Protein AF-0000000066306192 (afdb_homodimer)

Secondary structure (DSSP, 8-state):
----BGGGT-B-----B-TTSBHHHHHHHHHHHT--EEEEEETTEEEEEEEHHHHHSS-TTSBGGGTSBPGGGS--EETT-B--HHHHHHHHHHT--EEEEE-TTSBEEEEEEHHHHHHHHHT-/----BGGGT-B-----B-TTSBHHHHHHHHHHHT-SEEEEEETTEEEEEEEHHHHHSS-TTSBGGGTSBPGGGS--EETT-B--HHHHHHHHHHT--EEEEE-TTSBEEEEEEHHHHHHHHHT-

Sequence (248 aa):
MMIMKVKEVMNKDFIKISPNDIGGEVVQTLYKEKKNYAPVIEDGKLVGWITALDLLIGCKHSKIEDLMLLIDEIKILKENDEVTDELIDEIIKNEDIAYPVINDRDEVVGTLSVFDLLKYYKNRMMIMKVKEVMNKDFIKISPNDIGGEVVQTLYKEKKNYAPVIEDGKLVGWITALDLLIGCKHSKIEDLMLLIDEIKILKENDEVTDELIDEIIKNEDIAYPVINDRDEVVGTLSVFDLLKYYKNR

Solvent-accessible surface area (backbone atoms only — not comparable to full-atom values): 13414 Å² total; per-residue (Å²): 130,88,81,46,40,36,63,80,49,42,40,68,85,68,63,81,35,44,46,76,38,41,31,46,58,50,50,50,50,31,52,74,68,62,45,58,59,36,47,20,37,54,96,59,23,67,63,26,36,40,38,37,58,46,55,58,79,40,61,49,83,35,39,28,63,80,48,40,41,47,62,92,74,48,73,74,42,44,40,80,36,69,66,43,72,66,58,50,50,48,33,50,74,63,60,48,60,60,34,48,21,22,46,97,82,45,29,61,65,31,32,43,34,54,50,40,51,40,58,54,48,68,75,99,129,88,82,46,40,35,63,80,49,41,40,68,85,67,63,80,34,43,46,75,40,39,31,46,59,49,49,51,50,30,50,74,67,63,45,59,59,36,46,20,36,56,96,59,23,67,63,25,36,40,38,36,60,47,55,58,79,40,61,47,84,34,41,29,66,81,49,39,40,47,61,92,75,50,73,74,41,44,39,80,36,68,67,43,71,66,57,52,50,49,32,49,75,64,60,49,60,62,33,48,21,23,46,96,83,44,28,61,63,32,31,43,34,53,51,39,51,40,57,54,49,66,75,96

Radius of gyration: 18.21 Å; Cα contacts (8 Å, |Δi|>4): 497; chains: 2; bounding box: 49×50×32 Å

Structure (mmCIF, N/CA/C/O backbone):
data_AF-0000000066306192-model_v1
#
loop_
_entity.id
_entity.type
_entity.pdbx_description
1 polymer 'CBS domain-containing protein MJ0729'
#
loop_
_atom_site.group_PDB
_atom_site.id
_atom_site.type_symbol
_atom_site.label_atom_id
_atom_site.label_alt_id
_atom_site.label_comp_id
_atom_site.label_asym_id
_atom_site.label_entity_id
_atom_site.label_seq_id
_atom_site.pdbx_PDB_ins_code
_atom_site.Cartn_x
_atom_site.Cartn_y
_atom_site.Cartn_z
_atom_site.occupancy
_atom_site.B_iso_or_equiv
_atom_site.auth_seq_id
_atom_site.auth_comp_id
_atom_site.auth_asym_id
_atom_site.auth_atom_id
_atom_site.pdbx_PDB_model_num
ATOM 1 N N . MET A 1 1 ? -28.078 9 6.227 1 45.53 1 MET A N 1
ATOM 2 C CA . MET A 1 1 ? -26.875 8.156 6.258 1 45.53 1 MET A CA 1
ATOM 3 C C . MET A 1 1 ? -25.75 8.836 7.023 1 45.53 1 MET A C 1
ATOM 5 O O . MET A 1 1 ? -25.453 10.008 6.781 1 45.53 1 MET A O 1
ATOM 9 N N . MET A 1 2 ? -25.391 8.438 8.188 1 60.84 2 MET A N 1
ATOM 10 C CA . MET A 1 2 ? -24.531 9.156 9.125 1 60.84 2 MET A CA 1
ATOM 11 C C . MET A 1 2 ? -23.188 9.484 8.492 1 60.84 2 MET A C 1
ATOM 13 O O . MET A 1 2 ? -22.562 8.617 7.879 1 60.84 2 MET A O 1
ATOM 17 N N . ILE A 1 3 ? -22.828 10.703 8.281 1 81.38 3 ILE A N 1
ATOM 18 C CA . ILE A 1 3 ? -21.641 11.258 7.668 1 81.38 3 ILE A CA 1
ATOM 19 C C . ILE A 1 3 ? -20.406 10.844 8.469 1 81.38 3 ILE A C 1
ATOM 21 O O . ILE A 1 3 ? -20.328 11.109 9.672 1 81.38 3 ILE A O 1
ATOM 25 N N . MET A 1 4 ? -19.562 10.055 7.996 1 91 4 MET A N 1
ATOM 26 C CA . MET A 1 4 ? -18.328 9.641 8.648 1 91 4 MET A CA 1
ATOM 27 C C . MET A 1 4 ? -17.25 10.695 8.492 1 91 4 MET A C 1
ATOM 29 O O . MET A 1 4 ? -16.922 11.102 7.375 1 91 4 MET A O 1
ATOM 33 N N . LYS A 1 5 ? -16.75 11.211 9.703 1 96.88 5 LYS A N 1
ATOM 34 C CA . LYS A 1 5 ? -15.664 12.18 9.672 1 96.88 5 LYS A CA 1
ATOM 35 C C . LYS A 1 5 ? -14.305 11.484 9.641 1 96.88 5 LYS A C 1
ATOM 37 O O . LYS A 1 5 ? -14.156 10.383 10.18 1 96.88 5 LYS A O 1
ATOM 42 N N . VAL A 1 6 ? -13.312 12.164 9.078 1 98.12 6 VAL A N 1
ATOM 43 C CA . VAL A 1 6 ? -11.961 11.625 8.938 1 98.12 6 VAL A CA 1
ATOM 44 C C . VAL A 1 6 ? -11.398 11.281 10.312 1 98.12 6 VAL A C 1
ATOM 46 O O . VAL A 1 6 ? -10.828 10.203 10.508 1 98.12 6 VAL A O 1
ATOM 49 N N . LYS A 1 7 ? -11.617 12.125 11.297 1 97.62 7 LYS A N 1
ATOM 50 C CA . LYS A 1 7 ? -11.039 11.945 12.625 1 97.62 7 LYS A CA 1
ATOM 51 C C . LYS A 1 7 ? -11.578 10.688 13.297 1 97.62 7 LYS A C 1
ATOM 53 O O . LYS A 1 7 ? -10.984 10.18 14.25 1 97.62 7 LYS A O 1
ATOM 58 N N . GLU A 1 8 ? -12.695 10.117 12.828 1 96.62 8 GLU A N 1
ATOM 59 C CA . GLU A 1 8 ? -13.32 8.938 13.422 1 96.62 8 GLU A CA 1
ATOM 60 C C . GLU A 1 8 ? -12.688 7.656 12.883 1 96.62 8 GLU A C 1
ATOM 62 O O . GLU A 1 8 ? -12.852 6.586 13.477 1 96.62 8 GLU A O 1
ATOM 67 N N . VAL A 1 9 ? -11.961 7.746 11.781 1 96.38 9 VAL A N 1
ATOM 68 C CA . VAL A 1 9 ? -11.492 6.527 11.133 1 96.38 9 VAL A CA 1
ATOM 69 C C . VAL A 1 9 ? -9.977 6.59 10.953 1 96.38 9 VAL A C 1
ATOM 71 O O . VAL A 1 9 ? -9.328 5.57 10.695 1 96.38 9 VAL A O 1
ATOM 74 N N . MET A 1 10 ? -9.391 7.715 11.117 1 97.81 10 MET A N 1
ATOM 75 C CA . MET A 1 10 ? -7.969 7.902 10.844 1 97.81 10 MET A CA 1
ATOM 76 C C . MET A 1 10 ? -7.117 7.133 11.852 1 97.81 10 MET A C 1
ATOM 78 O O . MET A 1 10 ? -7.598 6.762 12.922 1 97.81 10 MET A O 1
ATOM 82 N N . ASN A 1 11 ? -5.93 6.879 11.391 1 97.62 11 ASN A N 1
ATOM 83 C CA . ASN A 1 11 ? -4.914 6.301 12.266 1 97.62 11 ASN A CA 1
ATOM 84 C C . ASN A 1 11 ? -4.098 7.383 12.969 1 97.62 11 ASN A C 1
ATOM 86 O O . ASN A 1 11 ? -3.533 8.266 12.312 1 97.62 11 ASN A O 1
ATOM 90 N N . LYS A 1 12 ? -3.98 7.348 14.25 1 97.44 12 LYS A N 1
ATOM 91 C CA . LYS A 1 12 ? -3.25 8.359 15.008 1 97.44 12 LYS A CA 1
ATOM 92 C C . LYS A 1 12 ? -1.852 7.875 15.367 1 97.44 12 LYS A C 1
ATOM 94 O O . LYS A 1 12 ? -1.046 8.633 15.914 1 97.44 12 LYS A O 1
ATOM 99 N N . ASP A 1 13 ? -1.607 6.582 15.117 1 95.56 13 ASP A N 1
ATOM 100 C CA . ASP A 1 13 ? -0.29 5.984 15.32 1 95.56 13 ASP A CA 1
ATOM 101 C C . ASP A 1 13 ? 0.491 5.918 14.008 1 95.56 13 ASP A C 1
ATOM 103 O O . ASP A 1 13 ? 0.348 4.961 13.25 1 95.56 13 ASP A O 1
ATOM 107 N N . PHE A 1 14 ? 1.213 6.949 13.797 1 95.88 14 PHE A N 1
ATOM 108 C CA . PHE A 1 14 ? 1.936 7.059 12.531 1 95.88 14 PHE A CA 1
ATOM 109 C C . PHE A 1 14 ? 3.393 7.434 12.773 1 95.88 14 PHE A C 1
ATOM 111 O O . PHE A 1 14 ? 3.721 8.047 13.789 1 95.88 14 PHE A O 1
ATOM 118 N N . ILE A 1 15 ? 4.195 7.098 11.844 1 95.44 15 ILE A N 1
ATOM 119 C CA . ILE A 1 15 ? 5.617 7.414 11.898 1 95.44 15 ILE A CA 1
ATOM 120 C C . ILE A 1 15 ? 5.832 8.883 11.547 1 95.44 15 ILE A C 1
ATOM 122 O O . ILE A 1 15 ? 5.207 9.398 10.617 1 95.44 15 ILE A O 1
ATOM 126 N N . LYS A 1 16 ? 6.691 9.562 12.266 1 95.62 16 LYS A N 1
ATOM 127 C CA . LYS A 1 16 ? 7.062 10.953 11.984 1 95.62 16 LYS A CA 1
ATOM 128 C C . LYS A 1 16 ? 8.477 11.039 11.43 1 95.62 16 LYS A C 1
ATOM 130 O O . LYS A 1 16 ? 9.422 10.523 12.039 1 95.62 16 LYS A O 1
ATOM 135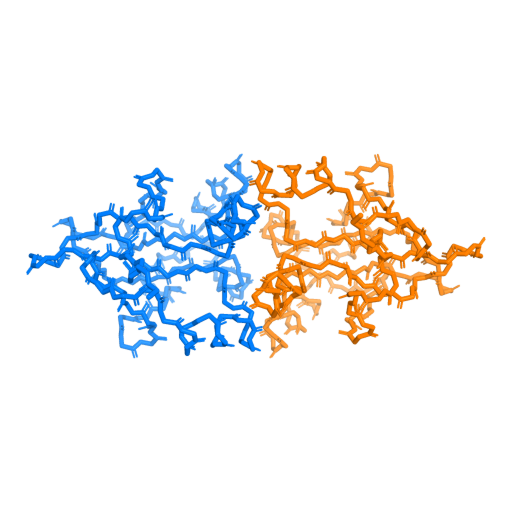 N N . ILE A 1 17 ? 8.578 11.641 10.367 1 97.75 17 ILE A N 1
ATOM 136 C CA . ILE A 1 17 ? 9.867 11.797 9.703 1 97.75 17 ILE A CA 1
ATOM 137 C C . ILE A 1 17 ? 10.211 13.281 9.578 1 97.75 17 ILE A C 1
ATOM 139 O O . ILE A 1 17 ? 9.336 14.102 9.289 1 97.75 17 ILE A O 1
ATOM 143 N N . SER A 1 18 ? 11.469 13.562 9.727 1 98.31 18 SER A N 1
ATOM 144 C CA . SER A 1 18 ? 11.961 14.93 9.555 1 98.31 18 SER A CA 1
ATOM 145 C C . SER A 1 18 ? 12.477 15.148 8.141 1 98.31 18 SER A C 1
ATOM 147 O O . SER A 1 18 ? 13.047 14.242 7.531 1 98.31 18 SER A O 1
ATOM 149 N N . PRO A 1 19 ? 12.305 16.406 7.629 1 98.06 19 PRO A N 1
ATOM 150 C CA . PRO A 1 19 ? 12.891 16.688 6.316 1 98.06 19 PRO A CA 1
ATOM 151 C C . PRO A 1 19 ? 14.414 16.547 6.309 1 98.06 19 PRO A C 1
ATOM 153 O O . PRO A 1 19 ? 15.016 16.391 5.246 1 98.06 19 PRO A O 1
ATOM 156 N N . ASN A 1 20 ? 14.992 16.5 7.5 1 98.19 20 ASN A N 1
ATOM 157 C CA . ASN A 1 20 ? 16.453 16.438 7.602 1 98.19 20 ASN A CA 1
ATOM 158 C C . ASN A 1 20 ? 16.938 15 7.773 1 98.19 20 ASN A C 1
ATOM 160 O O . ASN A 1 20 ? 18.141 14.75 7.777 1 98.19 20 ASN A O 1
ATOM 164 N N . ASP A 1 21 ? 16.016 14.094 8.016 1 97.75 21 ASP A N 1
ATOM 165 C CA . ASP A 1 21 ? 16.422 12.695 8.094 1 97.75 21 ASP A CA 1
ATOM 166 C C . ASP A 1 21 ? 17.109 12.242 6.797 1 97.75 21 ASP A C 1
ATOM 168 O O . ASP A 1 21 ? 16.859 12.812 5.734 1 97.75 21 ASP A O 1
ATOM 172 N N . ILE A 1 22 ? 17.922 11.25 6.934 1 97.31 22 ILE A N 1
ATOM 173 C CA . ILE A 1 22 ? 18.609 10.703 5.773 1 97.31 22 ILE A CA 1
ATOM 174 C C . ILE A 1 22 ? 17.797 9.562 5.172 1 97.31 22 ILE A C 1
ATOM 176 O O . ILE A 1 22 ? 17.266 8.711 5.902 1 97.31 22 ILE A O 1
ATOM 180 N N . GLY A 1 23 ? 17.719 9.555 3.824 1 96.25 23 GLY A N 1
ATOM 181 C CA . GLY A 1 23 ? 16.891 8.594 3.107 1 96.25 23 GLY A CA 1
ATOM 182 C C . GLY A 1 23 ? 17.125 7.164 3.559 1 96.25 23 GLY A C 1
ATOM 183 O O . GLY A 1 23 ? 16.172 6.43 3.826 1 96.25 23 GLY A O 1
ATOM 184 N N . GLY A 1 24 ? 18.422 6.801 3.65 1 95.19 24 GLY A N 1
ATOM 185 C CA . GLY A 1 24 ? 18.75 5.441 4.039 1 95.19 24 GLY A CA 1
ATOM 186 C C . GLY A 1 24 ? 18.203 5.059 5.398 1 95.19 24 GLY A C 1
ATOM 187 O O . GLY A 1 24 ? 17.75 3.93 5.594 1 95.19 24 GLY A O 1
ATOM 188 N N . GLU A 1 25 ? 18.234 6 6.309 1 96 25 GLU A N 1
ATOM 189 C CA . GLU A 1 25 ? 17.688 5.754 7.645 1 96 25 GLU A CA 1
ATOM 190 C C . GLU A 1 25 ? 16.172 5.598 7.613 1 96 25 GLU A C 1
ATOM 192 O O . GLU A 1 25 ? 15.625 4.738 8.297 1 96 25 GLU A O 1
ATOM 197 N N . VAL A 1 26 ? 15.594 6.414 6.879 1 96.75 26 VAL A N 1
ATOM 198 C CA . VAL A 1 26 ? 14.133 6.367 6.758 1 96.75 26 VAL A CA 1
ATOM 199 C C . VAL A 1 26 ? 13.711 5.047 6.117 1 96.75 26 VAL A C 1
ATOM 201 O O . VAL A 1 26 ? 12.742 4.418 6.555 1 96.75 26 VAL A O 1
ATOM 204 N N . VAL A 1 27 ? 14.43 4.625 5.125 1 95.25 27 VAL A N 1
ATOM 205 C CA . VAL A 1 27 ? 14.18 3.342 4.477 1 95.25 27 VAL A CA 1
ATOM 206 C C . VAL A 1 27 ? 14.219 2.223 5.516 1 95.25 27 VAL A C 1
ATOM 208 O O . VAL A 1 27 ? 13.32 1.38 5.559 1 95.25 27 VAL A O 1
ATOM 211 N N . GLN A 1 28 ? 15.211 2.25 6.332 1 94.88 28 GLN A N 1
ATOM 212 C CA . GLN A 1 28 ? 15.336 1.22 7.355 1 94.88 28 GLN A CA 1
ATOM 213 C C . GLN A 1 28 ? 14.164 1.264 8.336 1 94.88 28 GLN A C 1
ATOM 215 O O . GLN A 1 28 ? 13.648 0.221 8.734 1 94.88 28 GLN A O 1
ATOM 220 N N . THR A 1 29 ? 13.781 2.426 8.688 1 95.44 29 THR A N 1
ATOM 221 C CA . THR A 1 29 ? 12.664 2.6 9.617 1 95.44 29 THR A CA 1
ATOM 222 C C . THR A 1 29 ? 11.375 2.059 9.016 1 95.44 29 THR A C 1
ATOM 224 O O . THR A 1 29 ? 10.664 1.274 9.656 1 95.44 29 THR A O 1
ATOM 227 N N . LEU A 1 30 ? 11.078 2.477 7.777 1 95.06 30 LEU A N 1
ATOM 228 C CA . LEU A 1 30 ? 9.859 2.029 7.121 1 95.06 30 LEU A CA 1
ATOM 229 C C . LEU A 1 30 ? 9.852 0.514 6.949 1 95.06 30 LEU A C 1
ATOM 231 O O . LEU A 1 30 ? 8.836 -0.141 7.195 1 95.06 30 LEU A O 1
ATOM 235 N N . TYR A 1 31 ? 10.984 -0.018 6.586 1 93.25 31 TYR A N 1
ATOM 236 C CA . TYR A 1 31 ? 11.094 -1.459 6.391 1 93.25 31 TYR A CA 1
ATOM 237 C C . TYR A 1 31 ? 10.867 -2.207 7.699 1 93.25 31 TYR A C 1
ATOM 239 O O . TYR A 1 31 ? 10.086 -3.164 7.746 1 93.25 31 TYR A O 1
ATOM 247 N N . LYS A 1 32 ? 11.523 -1.744 8.758 1 93.44 32 LYS A N 1
ATOM 248 C CA . LYS A 1 32 ? 11.422 -2.395 10.055 1 93.44 32 LYS A CA 1
ATOM 249 C C . LYS A 1 32 ? 9.992 -2.352 10.586 1 93.44 32 LYS A C 1
ATOM 251 O O . LYS A 1 32 ? 9.5 -3.334 11.148 1 93.44 32 LYS A O 1
ATOM 256 N N . GLU A 1 33 ? 9.344 -1.287 10.383 1 93.69 33 GLU A N 1
ATOM 257 C CA . GLU A 1 33 ? 7.992 -1.104 10.906 1 93.69 33 GLU A CA 1
ATOM 258 C C . GLU A 1 33 ? 6.945 -1.627 9.922 1 93.69 33 GLU A C 1
ATOM 260 O O . GLU A 1 33 ? 5.75 -1.633 10.227 1 93.69 33 GLU A O 1
ATOM 265 N N . LYS A 1 34 ? 7.363 -2.059 8.766 1 92.44 34 LYS A N 1
ATOM 266 C CA . LYS A 1 34 ? 6.496 -2.545 7.695 1 92.44 34 LYS A CA 1
ATOM 267 C C . LYS A 1 34 ? 5.445 -1.502 7.32 1 92.44 34 LYS A C 1
ATOM 269 O O . LYS A 1 34 ? 4.258 -1.818 7.207 1 92.44 34 LYS A O 1
ATOM 274 N N . LYS A 1 35 ? 5.906 -0.261 7.23 1 94.31 35 LYS A N 1
ATOM 275 C CA . LYS A 1 35 ? 5.062 0.854 6.809 1 94.31 35 LYS A CA 1
ATOM 276 C C . LYS A 1 35 ? 5.469 1.363 5.43 1 94.31 35 LYS A C 1
ATOM 278 O O . LYS A 1 35 ? 6.66 1.441 5.117 1 94.31 35 LYS 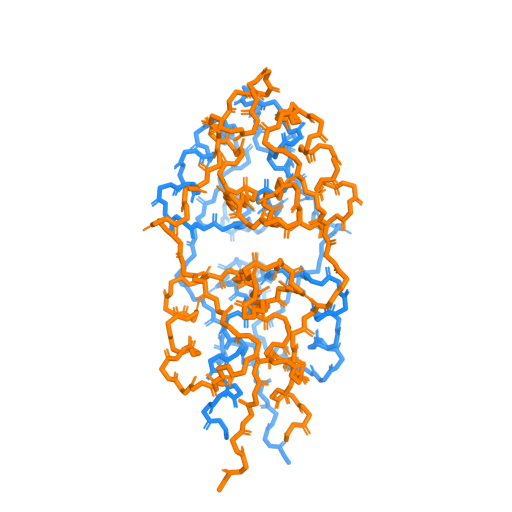A O 1
ATOM 283 N N . ASN A 1 36 ? 4.461 1.828 4.676 1 95 36 ASN A N 1
ATOM 284 C CA . ASN A 1 36 ? 4.723 2.182 3.285 1 95 36 ASN A CA 1
ATOM 285 C C . ASN A 1 36 ? 4.715 3.693 3.08 1 95 36 ASN A C 1
ATOM 287 O O . ASN A 1 36 ? 4.973 4.176 1.976 1 95 36 ASN A O 1
ATOM 291 N N . TYR A 1 37 ? 4.434 4.391 4.07 1 96.31 37 TYR A N 1
ATOM 292 C CA . TYR A 1 37 ? 4.32 5.84 3.936 1 96.31 37 TYR A CA 1
ATOM 293 C C . TYR A 1 37 ? 4.57 6.531 5.273 1 96.31 37 TYR A C 1
ATOM 295 O O . TYR A 1 37 ? 4.531 5.891 6.324 1 96.31 37 TYR A O 1
ATOM 303 N N . ALA A 1 38 ? 4.84 7.824 5.168 1 97.94 38 ALA A N 1
ATOM 304 C CA . ALA A 1 38 ? 4.934 8.641 6.375 1 97.94 38 ALA A CA 1
ATOM 305 C C . ALA A 1 38 ? 4.848 10.125 6.043 1 97.94 38 ALA A C 1
ATOM 307 O O . ALA A 1 38 ? 5.305 10.562 4.98 1 97.94 38 ALA A O 1
ATOM 308 N N . PRO A 1 39 ? 4.227 10.867 6.934 1 98.5 39 PRO A N 1
ATOM 309 C CA . PRO A 1 39 ? 4.332 12.32 6.801 1 98.5 39 PRO A CA 1
ATOM 310 C C . PRO A 1 39 ? 5.715 12.852 7.164 1 98.5 39 PRO A C 1
ATOM 312 O O . PRO A 1 39 ? 6.395 12.281 8.023 1 98.5 39 PRO A O 1
ATOM 315 N N . VAL A 1 40 ? 6.098 13.883 6.484 1 98.5 40 VAL A N 1
ATOM 316 C CA . VAL A 1 40 ? 7.285 14.641 6.863 1 98.5 40 VAL A CA 1
ATOM 317 C C . VAL A 1 40 ? 6.883 15.875 7.664 1 98.5 40 VAL A C 1
ATOM 319 O O . VAL A 1 40 ? 6.09 16.703 7.195 1 98.5 40 VAL A O 1
ATOM 322 N N . ILE A 1 41 ? 7.461 15.961 8.844 1 98.44 41 ILE A N 1
ATOM 323 C CA . ILE A 1 41 ? 6.953 16.922 9.812 1 98.44 41 ILE A CA 1
ATOM 324 C C . ILE A 1 41 ? 8.102 17.797 10.32 1 98.44 41 ILE A C 1
ATOM 326 O O . ILE A 1 41 ? 9.195 17.297 10.602 1 98.44 41 ILE A O 1
ATOM 330 N N . GLU A 1 42 ? 7.895 19.016 10.297 1 97.56 42 GLU A N 1
ATOM 331 C CA . GLU A 1 42 ? 8.797 19.984 10.906 1 97.56 42 GLU A CA 1
ATOM 332 C C . GLU A 1 42 ? 8.047 20.891 11.883 1 97.56 42 GLU A C 1
ATOM 334 O O . GLU A 1 42 ? 7.098 21.578 11.5 1 97.56 42 GLU A O 1
ATOM 339 N N . ASP A 1 43 ? 8.461 20.875 13.148 1 95.75 43 ASP A N 1
ATOM 340 C CA . ASP A 1 43 ? 7.828 21.672 14.195 1 95.75 43 ASP A CA 1
ATOM 341 C C . ASP A 1 43 ? 6.328 21.406 14.266 1 95.75 43 ASP A C 1
ATOM 343 O O . ASP A 1 43 ? 5.523 22.344 14.305 1 95.75 43 ASP A O 1
ATOM 347 N N . GLY A 1 44 ? 5.957 20.141 14.125 1 95.88 44 GLY A N 1
ATOM 348 C CA . GLY A 1 44 ? 4.578 19.688 14.266 1 95.88 44 GLY A CA 1
ATOM 349 C C . GLY A 1 44 ? 3.756 19.891 13.008 1 95.88 44 GLY A C 1
ATOM 350 O O . GLY A 1 44 ? 2.635 19.391 12.906 1 95.88 44 GLY A O 1
ATOM 351 N N . LYS A 1 45 ? 4.344 20.547 12.07 1 97.44 45 LYS A N 1
ATOM 352 C CA . LYS A 1 45 ? 3.604 20.875 10.852 1 97.44 45 LYS A CA 1
ATOM 353 C C . LYS A 1 45 ? 3.996 19.969 9.703 1 97.44 45 LYS A C 1
ATOM 355 O O . LYS A 1 45 ? 5.148 19.547 9.602 1 97.44 45 LYS A O 1
ATOM 360 N N . LEU A 1 46 ? 3.004 19.703 8.828 1 98.06 46 LEU A N 1
ATOM 361 C CA . LEU A 1 46 ? 3.256 18.906 7.637 1 98.06 46 LEU A CA 1
ATOM 362 C C . LEU A 1 46 ? 4.086 19.688 6.621 1 98.06 46 LEU A C 1
ATOM 364 O O . LEU A 1 46 ? 3.689 20.766 6.191 1 98.06 46 LEU A O 1
ATOM 368 N N . VAL A 1 47 ? 5.219 19.125 6.223 1 97.62 47 VAL A N 1
ATOM 369 C CA . VAL A 1 47 ? 6.035 19.828 5.234 1 97.62 47 VAL A CA 1
ATOM 370 C C . VAL A 1 47 ? 6.223 18.953 4 1 97.62 47 VAL A C 1
ATOM 372 O O . VAL A 1 47 ? 6.793 19.406 2.998 1 97.62 47 VAL A O 1
ATOM 375 N N . GLY A 1 48 ? 5.816 17.719 4.047 1 97.69 48 GLY A N 1
ATOM 376 C CA . GLY A 1 48 ? 5.922 16.812 2.916 1 97.69 48 GLY A CA 1
ATOM 377 C C . GLY A 1 48 ? 5.355 15.43 3.201 1 97.69 48 GLY A C 1
ATOM 378 O O . GLY A 1 48 ? 4.762 15.203 4.258 1 97.69 48 GLY A O 1
ATOM 379 N N . TRP A 1 49 ? 5.473 14.586 2.236 1 97.94 49 TRP A N 1
ATOM 380 C CA . TRP A 1 49 ? 4.957 13.219 2.25 1 97.94 49 TRP A CA 1
ATOM 381 C C . TRP A 1 49 ? 5.91 12.273 1.534 1 97.94 49 TRP A C 1
ATOM 383 O O . TRP A 1 49 ? 6.527 12.641 0.531 1 97.94 49 TRP A O 1
ATOM 393 N N . ILE A 1 50 ? 6.047 11.133 2.129 1 96.44 50 ILE A N 1
ATOM 394 C CA . ILE A 1 50 ? 6.922 10.164 1.477 1 96.44 50 ILE A CA 1
ATOM 395 C C . ILE A 1 50 ? 6.258 8.789 1.466 1 96.44 50 ILE A C 1
ATOM 397 O O . ILE A 1 50 ? 5.602 8.406 2.436 1 96.44 50 ILE A O 1
ATOM 401 N N . THR A 1 51 ? 6.371 8.062 0.372 1 94.94 51 THR A N 1
ATOM 402 C CA . THR A 1 51 ? 5.953 6.668 0.277 1 94.94 51 THR A CA 1
ATOM 403 C C . THR A 1 51 ? 7.137 5.77 -0.063 1 94.94 51 THR A C 1
ATOM 405 O O . THR A 1 51 ? 8.203 6.258 -0.441 1 94.94 51 THR A O 1
ATOM 408 N N . ALA A 1 52 ? 6.945 4.484 0.118 1 93.75 52 ALA A N 1
ATOM 409 C CA . ALA A 1 52 ? 7.98 3.533 -0.279 1 93.75 52 ALA A CA 1
ATOM 410 C C . ALA A 1 52 ? 8.352 3.711 -1.747 1 93.75 52 ALA A C 1
ATOM 412 O O . ALA A 1 52 ? 9.531 3.639 -2.105 1 93.75 52 ALA A O 1
ATOM 413 N N . LEU A 1 53 ? 7.441 3.982 -2.59 1 92.31 53 LEU A N 1
ATOM 414 C CA . LEU A 1 53 ? 7.695 4.188 -4.012 1 92.31 53 LEU A CA 1
ATOM 415 C C . LEU A 1 53 ? 8.594 5.402 -4.234 1 92.31 53 LEU A C 1
ATOM 417 O O . LEU A 1 53 ? 9.508 5.359 -5.059 1 92.31 53 LEU A O 1
ATOM 421 N N . ASP A 1 54 ? 8.281 6.426 -3.521 1 92.5 54 ASP A N 1
ATOM 422 C CA . ASP A 1 54 ? 9.102 7.629 -3.639 1 92.5 54 ASP A CA 1
ATOM 423 C C . ASP A 1 54 ? 10.555 7.34 -3.287 1 92.5 54 ASP A C 1
ATOM 425 O O . ASP A 1 54 ? 11.469 7.887 -3.906 1 92.5 54 ASP A O 1
ATOM 429 N N . LEU A 1 55 ? 10.789 6.516 -2.32 1 94.25 55 LEU A N 1
ATOM 430 C CA . LEU A 1 55 ? 12.133 6.238 -1.814 1 94.25 55 LEU A CA 1
ATOM 431 C C . LEU A 1 55 ? 12.875 5.293 -2.75 1 94.25 55 LEU A C 1
ATOM 433 O O . LEU A 1 55 ? 14.109 5.211 -2.703 1 94.25 55 LEU A O 1
ATOM 437 N N . LEU A 1 56 ? 12.133 4.574 -3.551 1 91.44 56 LEU A N 1
ATOM 438 C CA . LEU A 1 56 ? 12.75 3.607 -4.449 1 91.44 56 LEU A CA 1
ATOM 439 C C . LEU A 1 56 ? 13.68 4.309 -5.438 1 91.44 56 LEU A C 1
ATOM 441 O O . LEU A 1 56 ? 14.766 3.803 -5.742 1 91.44 56 LEU A O 1
ATOM 445 N N . ILE A 1 57 ? 13.25 5.426 -5.898 1 86.44 57 ILE A N 1
ATOM 446 C CA . ILE A 1 57 ? 14 6.086 -6.957 1 86.44 57 ILE A CA 1
ATOM 447 C C . ILE A 1 57 ? 14.969 7.102 -6.352 1 86.44 57 ILE A C 1
ATOM 449 O O . ILE A 1 57 ? 15.711 7.766 -7.074 1 86.44 57 ILE A O 1
ATOM 453 N N . GLY A 1 58 ? 14.93 7.199 -5.094 1 81.88 58 GLY A N 1
ATOM 454 C CA . GLY A 1 58 ? 15.75 8.211 -4.449 1 81.88 58 GLY A CA 1
ATOM 455 C C . GLY A 1 58 ? 17.125 7.707 -4.059 1 81.88 58 GLY A C 1
ATOM 456 O O . GLY A 1 58 ? 17.359 6.496 -4.004 1 81.88 58 GLY A O 1
ATOM 457 N N . CYS A 1 59 ? 18.062 8.727 -3.838 1 83.88 59 CYS A N 1
ATOM 458 C CA . CYS A 1 59 ? 19.375 8.438 -3.293 1 83.88 59 C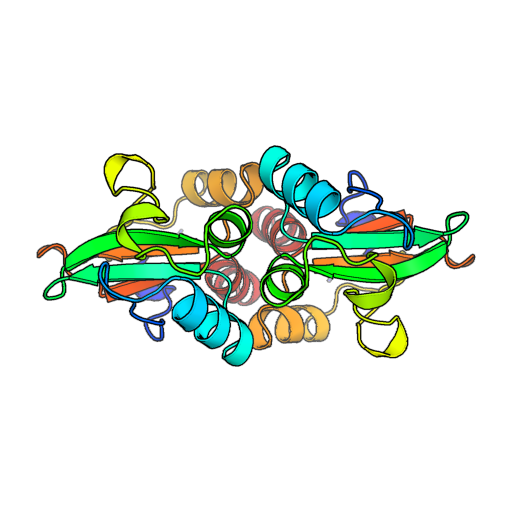YS A CA 1
ATOM 459 C C . CYS A 1 59 ? 19.312 8.242 -1.782 1 83.88 59 CYS A C 1
ATOM 461 O O . CYS A 1 59 ? 18.812 9.109 -1.062 1 83.88 59 CYS A O 1
ATOM 463 N N . LYS A 1 60 ? 19.828 7.18 -1.31 1 88 60 LYS A N 1
ATOM 464 C CA . LYS A 1 60 ? 19.781 6.828 0.106 1 88 60 LYS A CA 1
ATOM 465 C C . LYS A 1 60 ? 20.578 7.812 0.95 1 88 60 LYS A C 1
ATOM 467 O O . LYS A 1 60 ? 20.391 7.902 2.164 1 88 60 LYS A O 1
ATOM 472 N N . HIS A 1 61 ? 21.422 8.461 0.314 1 92.25 61 HIS A N 1
ATOM 473 C CA . HIS A 1 61 ? 22.281 9.391 1.054 1 92.25 61 HIS A CA 1
ATOM 474 C C . HIS A 1 61 ? 21.672 10.797 1.063 1 92.25 61 HIS A C 1
ATOM 476 O O . HIS A 1 61 ? 22.188 11.688 1.748 1 92.25 61 HIS A O 1
ATOM 482 N N . SER A 1 62 ? 20.562 10.977 0.402 1 95.31 62 SER A N 1
ATOM 483 C CA . SER A 1 62 ? 19.906 12.281 0.345 1 95.31 62 SER A CA 1
ATOM 484 C C . SER A 1 62 ? 19.031 12.516 1.574 1 95.31 62 SER A C 1
ATOM 486 O O . SER A 1 62 ? 18.578 11.562 2.213 1 95.31 62 SER A O 1
ATOM 488 N N . LYS A 1 63 ? 18.922 13.82 1.82 1 97.5 63 LYS A N 1
ATOM 489 C CA . LYS A 1 63 ? 17.938 14.18 2.836 1 97.5 63 LYS A CA 1
ATOM 490 C C . LYS A 1 63 ? 16.516 13.953 2.328 1 97.5 63 LYS A C 1
ATOM 492 O O . LYS A 1 63 ? 16.266 14.016 1.123 1 97.5 63 LYS A O 1
ATOM 497 N N . ILE A 1 64 ? 15.672 13.742 3.268 1 97.62 64 ILE A N 1
ATOM 498 C CA . ILE A 1 64 ? 14.273 13.477 2.93 1 97.62 64 ILE A CA 1
ATOM 499 C C . ILE A 1 64 ? 13.68 14.68 2.205 1 97.62 64 ILE A C 1
ATOM 501 O O . ILE A 1 64 ? 12.859 14.523 1.301 1 97.62 64 ILE A O 1
ATOM 505 N N . GLU A 1 65 ? 14.047 15.859 2.547 1 96.75 65 GLU A N 1
ATOM 506 C CA . GLU A 1 65 ? 13.516 17.047 1.888 1 96.75 65 GLU A CA 1
ATOM 507 C C . GLU A 1 65 ? 13.727 16.984 0.378 1 96.75 65 GLU A C 1
ATOM 509 O O . GLU A 1 65 ? 12.969 17.578 -0.386 1 96.75 65 GLU A O 1
ATOM 514 N N . ASP A 1 66 ? 14.727 16.25 -0.074 1 96 66 ASP A N 1
ATOM 515 C CA . ASP A 1 66 ? 15.039 16.125 -1.496 1 96 66 ASP A CA 1
ATOM 516 C C . ASP A 1 66 ? 14.273 14.961 -2.129 1 96 66 ASP A C 1
ATOM 518 O O . ASP A 1 66 ? 14.289 14.797 -3.35 1 96 66 ASP A O 1
ATOM 522 N N . LEU A 1 67 ? 13.617 14.125 -1.327 1 95.38 67 LEU A N 1
ATOM 523 C CA . LEU A 1 67 ? 13 12.891 -1.807 1 95.38 67 LEU A CA 1
ATOM 524 C C . LEU A 1 67 ? 11.484 12.945 -1.645 1 95.38 67 LEU A C 1
ATOM 526 O O . LEU A 1 67 ? 10.766 12.172 -2.281 1 95.38 67 LEU A O 1
ATOM 530 N N . MET A 1 68 ? 11.047 13.805 -0.778 1 95.88 68 MET A N 1
ATOM 531 C CA . MET A 1 68 ? 9.648 13.82 -0.375 1 95.88 68 MET A CA 1
ATOM 532 C C . MET A 1 68 ? 8.781 14.516 -1.43 1 95.88 68 MET A C 1
ATOM 534 O O . MET A 1 68 ? 9.297 15.266 -2.258 1 95.88 68 MET A O 1
ATOM 538 N N . LEU A 1 69 ? 7.535 14.164 -1.431 1 95.75 69 LEU A N 1
ATOM 539 C CA . LEU A 1 69 ? 6.547 14.969 -2.148 1 95.75 69 LEU A CA 1
ATOM 540 C C . LEU A 1 69 ? 6.242 16.25 -1.396 1 95.75 69 LEU A C 1
ATOM 542 O O . LEU A 1 69 ? 6.09 16.25 -0.173 1 95.75 69 LEU A O 1
ATOM 546 N N . LEU A 1 70 ? 6.074 17.281 -2.131 1 95 70 LEU A N 1
ATOM 547 C CA . LEU A 1 70 ? 5.754 18.562 -1.517 1 95 70 LEU A CA 1
ATOM 548 C C . LEU A 1 70 ? 4.258 18.672 -1.229 1 95 70 LEU A C 1
ATOM 550 O O . LEU A 1 70 ? 3.459 17.906 -1.782 1 95 70 LEU A O 1
ATOM 554 N N . ILE A 1 71 ? 3.928 19.562 -0.348 1 93.88 71 ILE A N 1
ATOM 555 C CA . ILE A 1 71 ? 2.568 19.688 0.16 1 93.88 71 ILE A CA 1
ATOM 556 C C . ILE A 1 71 ? 1.611 19.984 -0.995 1 93.88 71 ILE A C 1
ATOM 558 O O . ILE A 1 71 ? 0.449 19.562 -0.963 1 93.88 71 ILE A O 1
ATOM 562 N N . ASP A 1 72 ? 2.061 20.656 -1.966 1 93.12 72 ASP A N 1
ATOM 563 C CA . ASP A 1 72 ? 1.192 21.016 -3.086 1 93.12 72 ASP A CA 1
ATOM 564 C C . ASP A 1 72 ? 1.055 19.859 -4.062 1 93.12 72 ASP A C 1
ATOM 566 O O . ASP A 1 72 ? 0.27 19.922 -5.012 1 93.12 72 ASP A O 1
ATOM 570 N N . GLU A 1 73 ? 1.686 18.703 -3.816 1 93.19 73 GLU A N 1
ATOM 571 C CA . GLU A 1 73 ? 1.675 17.547 -4.707 1 93.19 73 GLU A CA 1
ATOM 572 C C . GLU A 1 73 ? 0.85 16.406 -4.117 1 93.19 73 GLU A C 1
ATOM 574 O O . GLU A 1 73 ? 0.704 15.352 -4.742 1 93.19 73 GLU A O 1
ATOM 579 N N . ILE A 1 74 ? 0.392 16.719 -2.951 1 93.88 74 ILE A N 1
ATOM 580 C CA . ILE A 1 74 ? -0.319 15.633 -2.303 1 93.88 74 ILE A CA 1
ATOM 581 C C . ILE A 1 74 ? -1.669 16.125 -1.788 1 93.88 74 ILE A C 1
ATOM 583 O O . ILE A 1 74 ? -1.838 17.312 -1.513 1 93.88 74 ILE A O 1
ATOM 587 N N . LYS A 1 75 ? -2.566 15.219 -1.647 1 96.94 75 LYS A N 1
ATOM 588 C CA . LYS A 1 75 ? -3.834 15.523 -0.991 1 96.94 75 LYS A CA 1
ATOM 589 C C . LYS A 1 75 ? -3.688 15.492 0.527 1 96.94 75 LYS A C 1
ATOM 591 O O . LYS A 1 75 ? -3.098 14.57 1.084 1 96.94 75 LYS A O 1
ATOM 596 N N . ILE A 1 76 ? -4.164 16.562 1.109 1 98.31 76 ILE A N 1
ATOM 597 C CA . ILE A 1 76 ? -4.141 16.672 2.562 1 98.31 76 ILE A CA 1
ATOM 598 C C . ILE A 1 76 ? -5.566 16.719 3.104 1 98.31 76 ILE A C 1
ATOM 600 O O . ILE A 1 76 ? -6.395 17.5 2.621 1 98.31 76 ILE A O 1
ATOM 604 N N . LEU A 1 77 ? -5.844 15.875 4.082 1 98.56 77 LEU A N 1
ATOM 605 C CA . LEU A 1 77 ? -7.172 15.852 4.68 1 98.56 77 LEU A CA 1
ATOM 606 C C . LEU A 1 77 ? -7.199 16.625 5.988 1 98.56 77 LEU A C 1
ATOM 608 O O . LEU A 1 77 ? -6.211 16.641 6.727 1 98.56 77 LEU A O 1
ATOM 612 N N . LYS A 1 78 ? -8.305 17.219 6.242 1 98.5 78 LYS A N 1
ATOM 613 C CA . LYS A 1 78 ? -8.555 17.812 7.551 1 98.5 78 LYS A CA 1
ATOM 614 C C . LYS A 1 78 ? -9.312 16.844 8.453 1 98.5 78 LYS A C 1
ATOM 616 O O . LYS A 1 78 ? -10.164 16.078 7.984 1 98.5 78 LYS A O 1
ATOM 621 N N . GLU A 1 79 ? -9.008 16.953 9.781 1 98.12 79 GLU A N 1
ATOM 622 C CA . GLU A 1 79 ? -9.594 15.984 10.703 1 98.12 79 GLU A CA 1
ATOM 623 C C . GLU A 1 79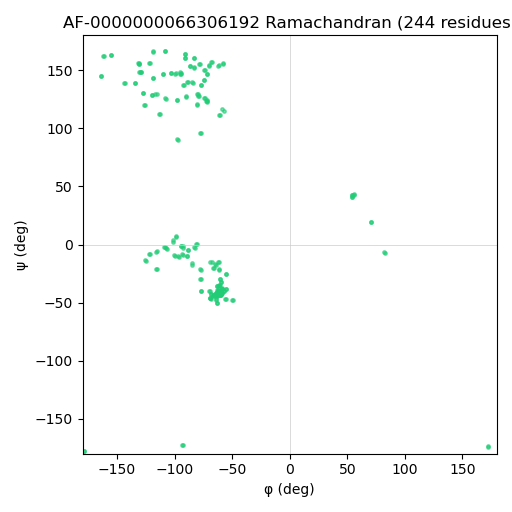 ? -11.117 16.062 10.695 1 98.12 79 GLU A C 1
ATOM 625 O O . GLU A 1 79 ? -11.797 15.055 10.93 1 98.12 79 GLU A O 1
ATOM 630 N N . ASN A 1 80 ? -11.734 17.172 10.258 1 97.44 80 ASN A N 1
ATOM 631 C CA . ASN A 1 80 ? -13.18 17.344 10.273 1 97.44 80 ASN A CA 1
ATOM 632 C C . ASN A 1 80 ? -13.781 17.125 8.891 1 97.44 80 ASN A C 1
ATOM 634 O O . ASN A 1 80 ? -15 17.25 8.711 1 97.44 80 ASN A O 1
ATOM 638 N N . ASP A 1 81 ? -12.969 16.781 7.91 1 97.38 81 ASP A N 1
ATOM 639 C CA . ASP A 1 81 ? -13.492 16.438 6.594 1 97.38 81 ASP A CA 1
ATOM 640 C C . ASP A 1 81 ? -14.398 15.203 6.676 1 97.38 81 ASP A C 1
ATOM 642 O O . ASP A 1 81 ? -14.281 14.398 7.602 1 97.38 81 ASP A O 1
ATOM 646 N N . GLU A 1 82 ? -15.258 15.188 5.738 1 96.25 82 GLU A N 1
ATOM 647 C CA . GLU A 1 82 ? -16.078 13.992 5.578 1 96.25 82 GLU A CA 1
ATOM 648 C C . GLU A 1 82 ? -15.398 12.969 4.676 1 96.25 82 GLU A C 1
ATOM 650 O O . GLU A 1 82 ? -14.75 13.336 3.691 1 96.25 82 GLU A O 1
ATOM 655 N N . VAL A 1 83 ? -15.523 11.672 5.078 1 95.81 83 VAL A N 1
ATOM 656 C CA . VAL A 1 83 ? -15.141 10.602 4.168 1 95.81 83 VAL A CA 1
ATOM 657 C C . VAL A 1 83 ? -16.219 10.406 3.113 1 95.81 83 VAL A C 1
ATOM 659 O O . VAL A 1 83 ? -17.219 9.719 3.361 1 95.81 83 VAL A O 1
ATOM 662 N N . THR A 1 84 ? -16 11.016 2.004 1 94.38 84 THR A N 1
ATOM 663 C CA . THR A 1 84 ? -17.016 10.992 0.956 1 94.38 84 THR A CA 1
ATOM 664 C C . THR A 1 84 ? -16.781 9.812 0.015 1 94.38 84 THR A C 1
ATOM 666 O O . THR A 1 84 ? -15.695 9.242 -0.023 1 94.38 84 THR A O 1
ATOM 669 N N . ASP A 1 85 ? -17.828 9.477 -0.786 1 93.06 85 ASP A N 1
ATOM 670 C CA . ASP A 1 85 ? -17.688 8.469 -1.83 1 93.06 85 ASP A CA 1
ATOM 671 C C . ASP A 1 85 ? -16.641 8.883 -2.857 1 93.06 85 ASP A C 1
ATOM 673 O O . ASP A 1 85 ? -15.906 8.039 -3.375 1 93.06 85 ASP A O 1
ATOM 677 N N . GLU A 1 86 ? -16.594 10.133 -3.082 1 94.31 86 GLU A N 1
ATOM 678 C CA . GLU A 1 86 ? -15.609 10.656 -4.027 1 94.31 86 GLU A CA 1
ATOM 679 C C . GLU A 1 86 ? -14.188 10.406 -3.539 1 94.31 86 GLU A C 1
ATOM 681 O O . GLU A 1 86 ? -13.312 10.039 -4.324 1 94.31 86 GLU A O 1
ATOM 686 N N . LEU A 1 87 ? -13.969 10.648 -2.287 1 95.19 87 LEU A N 1
ATOM 687 C CA . LEU A 1 87 ? -12.656 10.406 -1.703 1 95.19 87 LEU A CA 1
ATOM 688 C C . LEU A 1 87 ? -12.266 8.938 -1.835 1 95.19 87 LEU A C 1
ATOM 690 O O . LEU A 1 87 ? -11.141 8.617 -2.227 1 95.19 87 LEU A O 1
ATOM 694 N N . ILE A 1 88 ? -13.18 8.078 -1.578 1 94.94 88 ILE A N 1
ATOM 695 C CA . ILE A 1 88 ? -12.938 6.645 -1.639 1 94.94 88 ILE A CA 1
ATOM 696 C C . ILE A 1 88 ? -12.656 6.227 -3.082 1 94.94 88 ILE A C 1
ATOM 698 O O . ILE A 1 88 ? -11.719 5.465 -3.342 1 94.94 88 ILE A O 1
ATOM 702 N N . ASP A 1 89 ? -13.445 6.762 -3.986 1 95.25 89 ASP A N 1
ATOM 703 C CA . ASP A 1 89 ? -13.25 6.449 -5.398 1 95.25 89 ASP A CA 1
ATOM 704 C C . ASP A 1 89 ? -11.859 6.879 -5.867 1 95.25 89 ASP A C 1
ATOM 706 O O . ASP A 1 89 ? -11.211 6.164 -6.629 1 95.25 89 ASP A O 1
ATOM 710 N N . GLU A 1 90 ? -11.469 7.984 -5.398 1 94.75 90 GLU A N 1
ATOM 711 C CA . GLU A 1 90 ? -10.141 8.492 -5.738 1 94.75 90 GLU A CA 1
ATOM 712 C C . GLU A 1 90 ? -9.047 7.57 -5.211 1 94.75 90 GLU A C 1
ATOM 714 O O . GLU A 1 90 ? -8.094 7.254 -5.926 1 94.75 90 GLU A O 1
ATOM 719 N N . ILE A 1 91 ? -9.18 7.117 -4.012 1 95.69 91 ILE A N 1
ATOM 720 C CA . ILE A 1 91 ? -8.211 6.242 -3.361 1 95.69 91 ILE A CA 1
ATOM 721 C C . ILE A 1 91 ? -8.117 4.922 -4.121 1 95.69 91 ILE A C 1
ATOM 723 O O . ILE A 1 91 ? -7.02 4.434 -4.398 1 95.69 91 ILE A O 1
ATOM 727 N N . ILE A 1 92 ? -9.25 4.418 -4.531 1 95.06 92 ILE A N 1
ATOM 728 C CA . ILE A 1 92 ? -9.297 3.152 -5.254 1 95.06 92 ILE A CA 1
ATOM 729 C C . ILE A 1 92 ? -8.688 3.328 -6.641 1 95.06 92 ILE A C 1
ATOM 731 O O . ILE A 1 92 ? -7.816 2.555 -7.047 1 95.06 92 ILE A O 1
ATOM 735 N N . LYS A 1 93 ? -9.062 4.379 -7.34 1 93.94 93 LYS A N 1
ATOM 736 C CA . LYS A 1 93 ? -8.648 4.613 -8.719 1 93.94 93 LYS A CA 1
ATOM 737 C C . LYS A 1 93 ? -7.141 4.84 -8.812 1 93.94 93 LYS A C 1
ATOM 739 O O . LYS A 1 93 ? -6.473 4.266 -9.68 1 93.94 93 LYS A O 1
ATOM 744 N N . ASN A 1 94 ? -6.625 5.598 -7.918 1 93.44 94 ASN A N 1
ATOM 745 C CA . ASN A 1 94 ? -5.219 5.973 -7.977 1 93.44 94 ASN A CA 1
ATOM 746 C C . ASN A 1 94 ? -4.348 5.012 -7.172 1 93.44 94 ASN A C 1
ATOM 748 O O . ASN A 1 94 ? -3.119 5.109 -7.199 1 93.44 94 ASN A O 1
ATOM 752 N N . GLU A 1 95 ? -4.996 4.137 -6.426 1 94.75 95 GLU A N 1
ATOM 753 C CA . GLU A 1 95 ? -4.324 3.219 -5.508 1 94.75 95 GLU A CA 1
ATOM 754 C C . GLU A 1 95 ? -3.422 3.973 -4.535 1 94.75 95 GLU A C 1
ATOM 756 O O . GLU A 1 95 ? -2.262 3.604 -4.344 1 94.75 95 GLU A O 1
ATOM 761 N N . ASP A 1 96 ? -3.957 5.062 -4.047 1 95.25 96 ASP A N 1
ATOM 762 C CA . ASP A 1 96 ? -3.271 5.809 -2.994 1 95.25 96 ASP A CA 1
ATOM 763 C C . ASP A 1 96 ? -3.373 5.086 -1.653 1 95.25 96 ASP A C 1
ATOM 765 O O . ASP A 1 96 ? -4.473 4.84 -1.155 1 95.25 96 ASP A O 1
ATOM 769 N N . ILE A 1 97 ? -2.295 4.859 -1.062 1 96.25 97 ILE A N 1
ATOM 770 C CA . ILE A 1 97 ? -2.289 4.023 0.133 1 96.25 97 ILE A CA 1
ATOM 771 C C . ILE A 1 97 ? -2.805 4.824 1.325 1 96.25 97 ILE A C 1
ATOM 773 O O . ILE A 1 97 ? -3.529 4.293 2.172 1 96.25 97 ILE A O 1
ATOM 777 N N . ALA A 1 98 ? -2.416 6.102 1.433 1 97 98 ALA A N 1
ATOM 778 C CA . ALA A 1 98 ? -2.793 6.902 2.594 1 97 98 ALA A CA 1
ATOM 779 C C . ALA A 1 98 ? -2.637 8.391 2.305 1 97 98 ALA A C 1
ATOM 781 O O . ALA A 1 98 ? -1.966 8.781 1.343 1 97 98 ALA A O 1
ATOM 782 N N . TYR A 1 99 ? -3.281 9.18 3.131 1 98.19 99 TYR A N 1
ATOM 783 C CA . TYR A 1 99 ? -3.15 10.633 3.139 1 98.19 99 TYR A CA 1
ATOM 784 C C . TYR A 1 99 ? -2.861 11.148 4.543 1 98.19 99 TYR A C 1
ATOM 786 O O . TYR A 1 99 ? -3.322 10.57 5.531 1 98.19 99 TYR A O 1
ATOM 794 N N . PRO A 1 100 ? -2.094 12.266 4.617 1 98.62 100 PRO A N 1
ATOM 795 C CA . PRO A 1 100 ? -1.945 12.891 5.93 1 98.62 100 PRO A CA 1
ATOM 796 C C . PRO A 1 100 ? -3.203 13.641 6.371 1 98.62 100 PRO A C 1
ATOM 798 O O . PRO A 1 100 ? -3.967 14.125 5.531 1 98.62 100 PRO A O 1
ATOM 801 N N . VAL A 1 101 ? -3.391 13.695 7.664 1 98.81 101 VAL A N 1
ATOM 802 C CA . VAL A 1 101 ? -4.516 14.414 8.25 1 98.81 101 VAL A CA 1
ATOM 803 C C . VAL A 1 101 ? -3.994 15.516 9.172 1 98.81 101 VAL A C 1
ATOM 805 O O . VAL A 1 101 ? -3.16 15.266 10.039 1 98.81 101 VAL A O 1
ATOM 808 N N . ILE A 1 102 ? -4.492 16.719 8.953 1 98.69 102 ILE A N 1
ATOM 809 C CA . ILE A 1 102 ? -4.031 17.828 9.773 1 98.69 102 ILE A CA 1
ATOM 810 C C . ILE A 1 102 ? -5.219 18.469 10.492 1 98.69 102 ILE A C 1
ATOM 812 O O . ILE A 1 102 ? -6.371 18.266 10.109 1 98.69 102 ILE A O 1
ATOM 816 N N . ASN A 1 103 ? -4.941 19.141 11.609 1 98.25 103 ASN A N 1
ATOM 817 C CA . ASN A 1 103 ? -5.961 19.906 12.305 1 98.25 103 ASN A CA 1
ATOM 818 C C . ASN A 1 103 ? -5.961 21.375 11.852 1 98.25 103 ASN A C 1
ATOM 820 O O . ASN A 1 103 ? -5.32 21.719 10.859 1 98.25 103 ASN A O 1
ATOM 824 N N . ASP A 1 104 ? -6.715 22.188 12.484 1 96.5 104 ASP A N 1
ATOM 825 C CA . ASP A 1 104 ? -6.922 23.562 12.078 1 96.5 104 ASP A CA 1
ATOM 826 C C . ASP A 1 104 ? -5.645 24.391 12.25 1 96.5 104 ASP A C 1
ATOM 828 O O . ASP A 1 104 ? -5.531 25.484 11.711 1 96.5 104 ASP A O 1
ATOM 832 N N . ARG A 1 105 ? -4.711 23.875 12.984 1 96.25 105 ARG A N 1
ATOM 833 C CA . ARG A 1 105 ? -3.439 24.562 13.195 1 96.25 105 ARG A CA 1
ATOM 834 C C . ARG A 1 105 ? -2.359 24.016 12.266 1 96.25 105 ARG A C 1
ATOM 836 O O . ARG A 1 105 ? -1.168 24.219 12.5 1 96.25 105 ARG A O 1
ATOM 843 N N . ASP A 1 106 ? -2.748 23.156 11.367 1 94.94 106 ASP A N 1
ATOM 844 C CA . ASP A 1 106 ? -1.88 22.547 10.367 1 94.94 106 ASP A CA 1
ATOM 845 C C . ASP A 1 106 ? -0.919 21.547 11 1 94.94 106 ASP A C 1
ATOM 847 O O . ASP A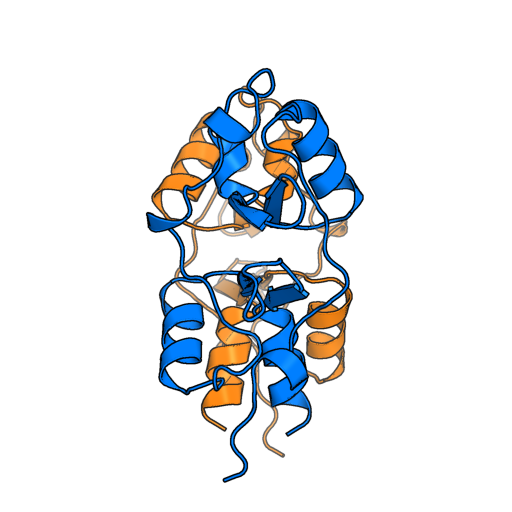 1 106 ? 0.138 21.25 10.438 1 94.94 106 ASP A O 1
ATOM 851 N N . GLU A 1 107 ? -1.285 21.156 12.117 1 97.75 107 GLU A N 1
ATOM 852 C CA . GLU A 1 107 ? -0.527 20.078 12.75 1 97.75 107 GLU A CA 1
ATOM 853 C C . GLU A 1 107 ? -1.005 18.719 12.273 1 97.75 107 GLU A C 1
ATOM 855 O O . GLU A 1 107 ? -2.207 18.5 12.117 1 97.75 107 GLU A O 1
ATOM 860 N N . VAL A 1 108 ? 0.01 17.844 12.062 1 98.56 108 VAL A N 1
ATOM 861 C CA . VAL A 1 108 ? -0.365 16.484 11.664 1 98.56 108 VAL A CA 1
ATOM 862 C C . VAL A 1 108 ? -0.964 15.75 12.859 1 98.56 108 VAL A C 1
ATOM 864 O O . VAL A 1 108 ? -0.32 15.617 13.906 1 98.56 108 VAL A O 1
ATOM 867 N N . VAL A 1 109 ? -2.166 15.266 12.703 1 98.44 109 VAL A N 1
ATOM 868 C CA . VAL A 1 109 ? -2.842 14.625 13.828 1 98.44 109 VAL A CA 1
ATOM 869 C C . VAL A 1 109 ? -3.09 13.156 13.508 1 98.44 109 VAL A C 1
ATOM 871 O O . VAL A 1 109 ? -3.541 12.391 14.367 1 98.44 109 VAL A O 1
ATOM 874 N N . GLY A 1 110 ? -2.822 12.648 12.281 1 98.38 110 GLY A N 1
ATOM 875 C CA . GLY A 1 110 ? -2.99 11.266 11.875 1 98.38 110 GLY A CA 1
ATOM 876 C C . GLY A 1 110 ? -2.777 11.039 10.391 1 98.38 110 GLY A C 1
ATOM 877 O O . GLY A 1 110 ? -2.271 11.922 9.695 1 98.38 110 GLY A O 1
ATOM 878 N N . THR A 1 111 ? -3.021 9.859 9.945 1 98.44 111 THR A N 1
ATOM 879 C CA . THR A 1 111 ? -3.102 9.469 8.539 1 98.44 111 THR A CA 1
ATOM 880 C C . THR A 1 111 ? -4.375 8.672 8.273 1 98.44 111 THR A C 1
ATOM 882 O O . THR A 1 111 ? -4.938 8.062 9.188 1 98.44 111 THR A O 1
ATOM 885 N N . LEU A 1 112 ? -4.895 8.797 7.109 1 98.31 112 LEU A N 1
ATOM 886 C CA . LEU A 1 112 ? -6 7.957 6.668 1 98.31 112 LEU A CA 1
ATOM 887 C C . LEU A 1 112 ? -5.562 7.031 5.539 1 98.31 112 LEU A C 1
ATOM 889 O O . LEU A 1 112 ? -5.242 7.492 4.441 1 98.31 112 LEU A O 1
ATOM 893 N N . SER A 1 113 ? -5.523 5.754 5.828 1 97.5 113 SER A N 1
ATOM 894 C CA . SER A 1 113 ? -5.062 4.77 4.852 1 97.5 113 SER A CA 1
ATOM 895 C C . SER A 1 113 ? -6.223 3.932 4.324 1 97.5 113 SER A C 1
ATOM 897 O O . SER A 1 113 ? -7.324 3.963 4.883 1 97.5 113 SER A O 1
ATOM 899 N N . VAL A 1 114 ? -5.984 3.232 3.293 1 97.06 114 VAL A N 1
ATOM 900 C CA . VAL A 1 114 ? -6.945 2.297 2.723 1 97.06 114 VAL A CA 1
ATOM 901 C C . VAL A 1 114 ? -7.289 1.22 3.748 1 97.06 114 VAL A C 1
ATOM 903 O O . VAL A 1 114 ? -8.422 0.725 3.783 1 97.06 114 VAL A O 1
ATOM 906 N N . PHE A 1 115 ? -6.406 0.897 4.598 1 96.81 115 PHE A N 1
ATOM 907 C CA . PHE A 1 115 ? -6.645 -0.104 5.633 1 96.81 115 PHE A CA 1
ATOM 908 C C . PHE A 1 115 ? -7.633 0.417 6.672 1 96.81 115 PHE A C 1
ATOM 910 O O . PHE A 1 115 ? -8.492 -0.326 7.145 1 96.81 115 PHE A O 1
ATOM 917 N N . ASP A 1 116 ? -7.469 1.645 6.996 1 96.5 116 ASP A N 1
ATOM 918 C CA . ASP A 1 116 ? -8.414 2.273 7.91 1 96.5 116 ASP A CA 1
ATOM 919 C C . ASP A 1 116 ? -9.828 2.25 7.332 1 96.5 116 ASP A C 1
ATOM 921 O O . ASP A 1 116 ? -10.797 1.975 8.047 1 96.5 116 ASP A O 1
ATOM 925 N N . LEU A 1 117 ? -9.945 2.561 6.078 1 96 117 LEU A N 1
ATOM 926 C CA . LEU A 1 117 ? -11.242 2.59 5.414 1 96 117 LEU A CA 1
ATOM 927 C C . LEU A 1 117 ? -11.844 1.189 5.336 1 96 117 LEU A C 1
ATOM 929 O O . LEU A 1 117 ? -13.047 1.014 5.543 1 96 117 LEU A O 1
ATOM 933 N N . LEU A 1 118 ? -11 0.231 4.977 1 95.31 118 LEU A N 1
ATOM 934 C CA . LEU A 1 118 ? -11.484 -1.144 4.91 1 95.31 118 LEU A CA 1
ATOM 935 C C . LEU A 1 118 ? -12 -1.602 6.273 1 95.31 118 LEU A C 1
ATOM 937 O O . LEU A 1 118 ? -13.039 -2.268 6.359 1 95.31 118 LEU A O 1
ATOM 941 N N . LYS A 1 119 ? -11.266 -1.27 7.336 1 93.12 119 LYS A N 1
ATOM 942 C CA . LYS A 1 119 ? -11.688 -1.588 8.695 1 93.12 119 LYS A CA 1
ATOM 943 C C . LYS A 1 119 ? -13.062 -0.996 9 1 93.12 119 LYS A C 1
ATOM 945 O O . LYS A 1 119 ? -13.914 -1.661 9.594 1 93.12 119 LYS A O 1
ATOM 950 N N . TYR A 1 120 ? -13.273 0.162 8.547 1 88.19 120 TYR A N 1
ATOM 951 C CA . TYR A 1 120 ? -14.539 0.857 8.766 1 88.19 120 TYR A CA 1
ATOM 952 C C . TYR A 1 120 ? -15.664 0.193 7.98 1 88.19 120 TYR A C 1
ATOM 954 O O . TYR A 1 120 ? -16.75 -0.053 8.523 1 88.19 120 TYR A O 1
ATOM 962 N N . TYR A 1 121 ? -15.5 -0.151 6.727 1 84.44 121 TYR A N 1
ATOM 963 C CA . TYR A 1 121 ? -16.547 -0.665 5.848 1 84.44 121 TYR A CA 1
ATOM 964 C C . TYR A 1 121 ? -16.828 -2.133 6.141 1 84.44 121 TYR A C 1
ATOM 966 O O . TYR A 1 121 ? -17.938 -2.623 5.887 1 84.44 121 TYR A O 1
ATOM 974 N N . LYS A 1 122 ? -15.82 -2.789 6.578 1 82.31 122 LYS A N 1
ATOM 975 C CA . LYS A 1 122 ? -16.047 -4.176 6.969 1 82.31 122 LYS A CA 1
ATOM 976 C C . LYS A 1 122 ? -17.031 -4.262 8.141 1 82.31 122 LYS A C 1
ATOM 978 O O . LYS A 1 122 ? -17.828 -5.203 8.227 1 82.31 122 LYS A O 1
ATOM 983 N N . ASN A 1 123 ? -17 -3.377 9.016 1 74 123 ASN A N 1
ATOM 984 C CA . ASN A 1 123 ? -17.828 -3.381 10.219 1 74 123 ASN A CA 1
ATOM 985 C C . ASN A 1 123 ? -19.219 -2.822 9.945 1 74 123 ASN A C 1
ATOM 987 O O . ASN A 1 123 ? -20.094 -2.85 10.82 1 74 123 ASN A O 1
ATOM 991 N N . ARG A 1 124 ? -19.391 -2.422 8.742 1 66.75 124 ARG A N 1
ATOM 992 C CA . ARG A 1 124 ? -20.75 -1.987 8.391 1 66.75 124 ARG A CA 1
ATOM 993 C C . ARG A 1 124 ? -21.578 -3.156 7.871 1 66.75 124 ARG A C 1
ATOM 995 O O . ARG A 1 124 ? -21.062 -4.047 7.195 1 66.75 124 ARG A O 1
ATOM 1002 N N . MET B 1 1 ? -25.703 -15.133 3.51 1 45.03 1 MET B N 1
ATOM 1003 C CA . MET B 1 1 ? -24.828 -14.062 3.045 1 45.03 1 MET B CA 1
ATOM 1004 C C . MET B 1 1 ? -23.938 -14.547 1.916 1 45.03 1 MET B C 1
ATOM 1006 O O . MET B 1 1 ? -23.328 -15.617 2.018 1 45.03 1 MET B O 1
ATOM 1010 N N . MET B 1 2 ? -24.094 -14.141 0.713 1 60.53 2 MET B N 1
ATOM 1011 C CA . MET B 1 2 ? -23.5 -14.734 -0.477 1 60.53 2 MET B CA 1
ATOM 1012 C C . MET B 1 2 ? -21.969 -14.734 -0.371 1 60.53 2 MET B C 1
ATOM 1014 O O . MET B 1 2 ? -21.375 -13.727 -0.005 1 60.53 2 MET B O 1
ATOM 1018 N N . ILE B 1 3 ? -21.328 -15.844 -0.349 1 81.06 3 ILE B N 1
ATOM 1019 C CA . ILE B 1 3 ? -19.891 -16.109 -0.216 1 81.06 3 ILE B CA 1
ATOM 1020 C C . ILE B 1 3 ? -19.141 -15.469 -1.383 1 81.06 3 ILE B C 1
ATOM 1022 O O . ILE B 1 3 ? -19.422 -15.758 -2.547 1 81.06 3 ILE B O 1
ATOM 1026 N N . MET B 1 4 ? -18.391 -14.5 -1.201 1 90.88 4 MET B N 1
ATOM 1027 C CA . MET B 1 4 ? -17.594 -13.844 -2.23 1 90.88 4 MET B CA 1
ATOM 1028 C C . MET B 1 4 ? -16.312 -14.633 -2.508 1 90.88 4 MET B C 1
ATOM 1030 O O . MET B 1 4 ? -15.539 -14.906 -1.592 1 90.88 4 MET B O 1
ATOM 1034 N N . LYS B 1 5 ? -16.188 -15.078 -3.834 1 96.75 5 LYS B N 1
ATOM 1035 C CA . LYS B 1 5 ? -14.969 -15.781 -4.219 1 96.75 5 LYS B CA 1
ATOM 1036 C C . LYS B 1 5 ? -13.883 -14.797 -4.641 1 96.75 5 LYS B C 1
ATOM 1038 O O . LYS B 1 5 ? -14.18 -13.719 -5.152 1 96.75 5 LYS B O 1
ATOM 1043 N N . VAL B 1 6 ? -12.625 -15.227 -4.484 1 98.12 6 VAL B N 1
ATOM 1044 C CA . VAL B 1 6 ? -11.469 -14.398 -4.805 1 98.12 6 VAL B CA 1
ATOM 1045 C C . VAL B 1 6 ? -11.516 -13.992 -6.273 1 98.12 6 VAL B C 1
ATOM 1047 O O . VAL B 1 6 ? -11.305 -12.828 -6.609 1 98.12 6 VAL B O 1
ATOM 1050 N N . LYS B 1 7 ? -11.867 -14.906 -7.152 1 97.62 7 LYS B N 1
ATOM 1051 C CA . LYS B 1 7 ? -11.844 -14.656 -8.586 1 97.62 7 LYS B CA 1
ATOM 1052 C C . LYS B 1 7 ? -12.852 -13.57 -8.977 1 97.62 7 LYS B C 1
ATOM 1054 O O . LYS B 1 7 ? -12.75 -12.984 -10.055 1 97.62 7 LYS B O 1
ATOM 1059 N N . GLU B 1 8 ? -13.828 -13.25 -8.125 1 96.62 8 GLU B N 1
ATOM 1060 C CA . GLU B 1 8 ? -14.867 -12.266 -8.406 1 96.62 8 GLU B CA 1
ATOM 1061 C C . GLU B 1 8 ? -14.383 -10.852 -8.078 1 96.62 8 GLU B C 1
ATOM 1063 O O . GLU B 1 8 ? -14.977 -9.867 -8.523 1 96.62 8 GLU B O 1
ATOM 1068 N N . VAL B 1 9 ? -13.32 -10.727 -7.297 1 96.38 9 VAL B N 1
ATOM 1069 C CA . VAL B 1 9 ? -12.93 -9.414 -6.801 1 96.38 9 VAL B CA 1
ATOM 1070 C C . VAL B 1 9 ? -11.477 -9.133 -7.176 1 96.38 9 VAL B C 1
ATOM 1072 O O . VAL B 1 9 ? -11.031 -7.98 -7.133 1 96.38 9 VAL B O 1
ATOM 1075 N N . MET B 1 10 ? -10.766 -10.102 -7.578 1 97.81 10 MET B N 1
ATOM 1076 C CA . MET B 1 10 ? -9.336 -9.961 -7.84 1 97.81 10 MET B CA 1
ATOM 1077 C C . MET B 1 10 ? -9.086 -9.062 -9.047 1 97.81 10 MET B C 1
ATOM 1079 O O . MET B 1 10 ? -9.984 -8.867 -9.867 1 97.81 10 MET B O 1
ATOM 1083 N N . ASN B 1 11 ? -7.898 -8.531 -9.031 1 97.62 11 ASN B N 1
ATOM 1084 C CA . ASN B 1 11 ? -7.414 -7.785 -10.188 1 97.62 11 ASN B CA 1
ATOM 1085 C C . ASN B 1 11 ? -6.676 -8.688 -11.172 1 97.62 11 ASN B C 1
ATOM 1087 O O . ASN B 1 11 ? -5.738 -9.383 -10.797 1 97.62 11 ASN B O 1
ATOM 1091 N N . LYS B 1 12 ? -7.027 -8.672 -12.414 1 97.5 12 LYS B N 1
ATOM 1092 C CA . LYS B 1 12 ? -6.402 -9.531 -13.422 1 97.5 12 LYS B CA 1
ATOM 1093 C C . LYS B 1 12 ? -5.371 -8.758 -14.234 1 97.5 12 LYS B C 1
ATOM 1095 O O . LYS B 1 12 ? -4.664 -9.336 -15.062 1 97.5 12 LYS B O 1
ATOM 1100 N N . ASP B 1 13 ? -5.352 -7.426 -14.031 1 95.62 13 ASP B N 1
ATOM 1101 C CA . ASP B 1 13 ? -4.355 -6.562 -14.656 1 95.62 13 ASP B CA 1
ATOM 1102 C C . ASP B 1 13 ? -3.199 -6.273 -13.703 1 95.62 13 ASP B C 1
ATOM 1104 O O . ASP B 1 13 ? -3.266 -5.336 -12.906 1 95.62 13 ASP B O 1
ATOM 1108 N N . PHE B 1 14 ? -2.24 -7.121 -13.789 1 96 14 PHE B N 1
ATOM 1109 C CA . PHE B 1 14 ? -1.115 -7.012 -12.867 1 96 14 PHE B CA 1
ATOM 1110 C C . PHE B 1 14 ? 0.209 -7.066 -13.625 1 96 14 PHE B C 1
ATOM 1112 O O . PHE B 1 14 ? 0.286 -7.633 -14.711 1 96 14 PHE B O 1
ATOM 1119 N N . ILE B 1 15 ? 1.185 -6.516 -13.031 1 95.56 15 ILE B N 1
ATOM 1120 C CA . ILE B 1 15 ? 2.529 -6.512 -13.594 1 95.56 15 ILE B CA 1
ATOM 1121 C C . ILE B 1 15 ? 3.178 -7.879 -13.398 1 95.56 15 ILE B C 1
ATOM 1123 O O . ILE B 1 15 ? 3.049 -8.484 -12.336 1 95.56 15 ILE B O 1
ATOM 1127 N N . LYS B 1 16 ? 3.861 -8.398 -14.406 1 95.69 16 LYS B N 1
ATOM 1128 C CA . LYS B 1 16 ? 4.605 -9.648 -14.336 1 95.69 16 LYS B CA 1
ATOM 1129 C C . LYS B 1 16 ? 6.109 -9.398 -14.32 1 95.69 16 LYS B C 1
ATOM 1131 O O . LYS B 1 16 ? 6.641 -8.719 -15.203 1 95.69 16 LYS B O 1
ATOM 1136 N N . ILE B 1 17 ? 6.707 -9.914 -13.375 1 97.75 17 ILE B N 1
ATOM 1137 C CA . ILE B 1 17 ? 8.148 -9.75 -13.227 1 97.75 17 ILE B CA 1
ATOM 1138 C C . ILE B 1 17 ? 8.828 -11.117 -13.281 1 97.75 17 ILE B C 1
ATOM 1140 O O . ILE B 1 17 ? 8.312 -12.102 -12.742 1 97.75 17 ILE B O 1
ATOM 1144 N N . SER B 1 18 ? 9.977 -11.125 -13.891 1 98.31 18 SER B N 1
ATOM 1145 C CA . SER B 1 18 ? 10.781 -12.336 -13.953 1 98.31 18 SER B CA 1
ATOM 1146 C C . SER B 1 18 ? 11.805 -12.391 -12.828 1 98.31 18 SER B C 1
ATOM 1148 O O . SER B 1 18 ? 12.336 -11.352 -12.414 1 98.31 18 SER B O 1
ATOM 1150 N N . PRO B 1 19 ? 12.102 -13.625 -12.344 1 98.06 19 PRO B N 1
ATOM 1151 C CA . PRO B 1 19 ? 13.164 -13.727 -11.336 1 98.06 19 PRO B CA 1
ATOM 1152 C C . PRO B 1 19 ? 14.516 -13.25 -11.859 1 98.06 19 PRO B C 1
ATOM 1154 O O . PRO B 1 19 ? 15.406 -12.922 -11.07 1 98.06 19 PRO B O 1
ATOM 1157 N N . ASN B 1 20 ? 14.609 -13.117 -13.172 1 98.19 20 ASN B N 1
ATOM 1158 C CA . ASN B 1 20 ? 15.883 -12.734 -13.773 1 98.19 20 ASN B CA 1
ATOM 1159 C C . ASN B 1 20 ? 15.953 -11.234 -14.047 1 98.19 20 ASN B C 1
ATOM 1161 O O . ASN B 1 20 ? 17 -10.727 -14.453 1 98.19 20 ASN B O 1
ATOM 1165 N N . ASP B 1 21 ? 14.844 -10.562 -13.914 1 97.75 21 ASP B N 1
ATOM 1166 C CA . ASP B 1 21 ? 14.875 -9.109 -14.07 1 97.75 21 ASP B CA 1
ATOM 1167 C C . ASP B 1 21 ? 15.852 -8.484 -13.07 1 97.75 21 ASP B C 1
ATOM 1169 O O . ASP B 1 21 ? 16.125 -9.055 -12.016 1 97.75 21 ASP B O 1
ATOM 1173 N N . ILE B 1 22 ? 16.312 -7.332 -13.43 1 97.38 22 ILE B N 1
ATOM 1174 C CA . ILE B 1 22 ? 17.234 -6.602 -12.57 1 97.38 22 ILE B CA 1
ATOM 1175 C C . ILE B 1 22 ? 16.453 -5.645 -11.672 1 97.38 22 ILE B C 1
ATOM 1177 O O . ILE B 1 22 ? 15.539 -4.957 -12.133 1 97.38 22 ILE B O 1
ATOM 1181 N N . GLY B 1 23 ? 16.859 -5.605 -10.383 1 96.25 23 GLY B N 1
ATOM 1182 C CA . GLY B 1 23 ? 16.156 -4.816 -9.383 1 96.25 23 GLY B CA 1
ATOM 1183 C C . GLY B 1 23 ? 15.898 -3.391 -9.828 1 96.25 23 GLY B C 1
ATOM 1184 O O . GLY B 1 23 ? 14.773 -2.898 -9.711 1 96.25 23 GLY B O 1
ATOM 1185 N N . GLY B 1 24 ? 16.953 -2.758 -10.359 1 95.19 24 GLY B N 1
ATOM 1186 C CA . GLY B 1 24 ? 16.828 -1.374 -10.789 1 95.19 24 GLY B CA 1
ATOM 1187 C C . GLY B 1 24 ? 15.766 -1.175 -11.852 1 95.19 24 GLY B C 1
ATOM 1188 O O . GLY B 1 24 ? 15.031 -0.186 -11.82 1 95.19 24 GLY B O 1
ATOM 1189 N N . GLU B 1 25 ? 15.672 -2.119 -12.75 1 96 25 GLU B N 1
ATOM 1190 C CA . GLU B 1 25 ? 14.656 -2.051 -13.797 1 96 25 GLU B CA 1
ATOM 1191 C C . GLU B 1 25 ? 13.25 -2.232 -13.227 1 96 25 GLU B C 1
ATOM 1193 O O . GLU B 1 25 ? 12.312 -1.548 -13.641 1 96 25 GLU B O 1
ATOM 1198 N N . VAL B 1 26 ? 13.164 -3.131 -12.367 1 96.75 26 VAL B N 1
ATOM 1199 C CA . VAL B 1 26 ? 11.875 -3.402 -11.742 1 96.75 26 VAL B CA 1
ATOM 1200 C C . VAL B 1 26 ? 11.422 -2.186 -10.938 1 96.75 26 VAL B C 1
ATOM 1202 O O . VAL B 1 26 ? 10.25 -1.809 -10.977 1 96.75 26 VAL B O 1
ATOM 1205 N N . VAL B 1 27 ? 12.336 -1.576 -10.242 1 95.25 27 VAL B N 1
ATOM 1206 C CA . VAL B 1 27 ? 12.055 -0.355 -9.492 1 95.25 27 VAL B CA 1
ATOM 1207 C C . VAL B 1 27 ? 11.469 0.7 -10.43 1 95.25 27 VAL B C 1
ATOM 1209 O O . VAL B 1 27 ? 10.445 1.318 -10.125 1 95.25 27 VAL B O 1
ATOM 1212 N N . GLN B 1 28 ? 12.078 0.861 -11.555 1 94.88 28 GLN B N 1
ATOM 1213 C CA . GLN B 1 28 ? 11.602 1.854 -12.516 1 94.88 28 GLN B CA 1
ATOM 1214 C C . GLN B 1 28 ? 10.203 1.511 -13.016 1 94.88 28 GLN B C 1
ATOM 1216 O O . GLN B 1 28 ? 9.359 2.395 -13.164 1 94.88 28 GLN B O 1
ATOM 1221 N N . THR B 1 29 ? 9.984 0.276 -13.258 1 95.44 29 THR B N 1
ATOM 1222 C CA . THR B 1 29 ? 8.688 -0.178 -13.742 1 95.44 29 THR B CA 1
ATOM 1223 C C . THR B 1 29 ? 7.602 0.085 -12.703 1 95.44 29 THR B C 1
ATOM 1225 O O . THR B 1 29 ? 6.562 0.67 -13.016 1 95.44 29 THR B O 1
ATOM 1228 N N . LEU B 1 30 ? 7.863 -0.337 -11.453 1 95.06 30 LEU B N 1
ATOM 1229 C CA . LEU B 1 30 ? 6.883 -0.147 -10.391 1 95.06 30 LEU B CA 1
ATOM 1230 C C . LEU B 1 30 ? 6.605 1.335 -10.164 1 95.06 30 LEU B C 1
ATOM 1232 O O . LEU B 1 30 ? 5.449 1.737 -10.016 1 95.06 30 LEU B O 1
ATOM 1236 N N . TYR B 1 31 ? 7.637 2.109 -10.195 1 93.38 31 TYR B N 1
ATOM 1237 C CA . TYR B 1 31 ? 7.484 3.545 -9.992 1 93.38 31 TYR B CA 1
ATOM 1238 C C . TYR B 1 31 ? 6.652 4.172 -11.102 1 93.38 31 TYR B C 1
ATOM 1240 O O . TYR B 1 31 ? 5.719 4.93 -10.836 1 93.38 31 TYR B O 1
ATOM 1248 N N . LYS B 1 32 ? 6.988 3.836 -12.336 1 93.5 32 LYS B N 1
ATOM 1249 C CA . LYS B 1 32 ? 6.297 4.398 -13.492 1 93.5 32 LYS B CA 1
ATOM 1250 C C . LYS B 1 32 ? 4.816 4.016 -13.484 1 93.5 32 LYS B C 1
ATOM 1252 O O . LYS B 1 32 ? 3.957 4.844 -13.797 1 93.5 32 LYS B O 1
ATOM 1257 N N . GLU B 1 33 ? 4.531 2.842 -13.117 1 93.81 33 GLU B N 1
ATOM 1258 C CA . GLU B 1 33 ? 3.16 2.344 -13.141 1 93.81 33 GLU B CA 1
ATOM 1259 C C . GLU B 1 33 ? 2.436 2.656 -11.836 1 93.81 33 GLU B C 1
ATOM 1261 O O . GLU B 1 33 ? 1.242 2.381 -11.695 1 93.81 33 GLU B O 1
ATOM 1266 N N . LYS B 1 34 ? 3.127 3.217 -10.875 1 92.62 34 LYS B N 1
ATOM 1267 C CA . LYS B 1 34 ? 2.607 3.543 -9.547 1 92.62 34 LYS B CA 1
ATOM 1268 C C . LYS B 1 34 ? 2.018 2.309 -8.867 1 92.62 34 LYS B C 1
ATOM 1270 O O . LYS B 1 34 ? 0.908 2.357 -8.336 1 92.62 34 LYS B O 1
ATOM 1275 N N . LYS B 1 35 ? 2.736 1.205 -9 1 94.44 35 LYS B N 1
ATOM 1276 C CA . LYS B 1 35 ? 2.361 -0.05 -8.359 1 94.44 35 LYS B CA 1
ATOM 1277 C C . LYS B 1 35 ? 3.332 -0.402 -7.23 1 94.44 35 LYS B C 1
ATOM 1279 O O . LYS B 1 35 ? 4.543 -0.209 -7.367 1 94.44 35 LYS B O 1
ATOM 1284 N N . ASN B 1 36 ? 2.785 -1.037 -6.188 1 95 36 ASN B N 1
ATOM 1285 C CA . ASN B 1 36 ? 3.594 -1.267 -4.996 1 95 36 ASN B CA 1
ATOM 1286 C C . ASN B 1 36 ? 4.004 -2.73 -4.867 1 95 36 ASN B C 1
ATOM 1288 O O . ASN B 1 36 ? 4.738 -3.098 -3.949 1 95 36 ASN B O 1
ATOM 1292 N N . TYR B 1 37 ? 3.557 -3.508 -5.719 1 96.31 37 TYR B N 1
ATOM 1293 C CA . TYR B 1 37 ? 3.824 -4.938 -5.617 1 96.31 37 TYR B CA 1
ATOM 1294 C C . TYR B 1 37 ? 3.732 -5.609 -6.984 1 96.31 37 TYR B C 1
ATOM 1296 O O . TYR B 1 37 ? 3.184 -5.035 -7.926 1 96.31 37 TYR B O 1
ATOM 1304 N N . ALA B 1 38 ? 4.293 -6.812 -7.039 1 97.94 38 ALA B N 1
ATOM 1305 C CA . ALA B 1 38 ? 4.137 -7.629 -8.242 1 97.94 38 ALA B CA 1
ATOM 1306 C C . ALA B 1 38 ? 4.5 -9.086 -7.961 1 97.94 38 ALA B C 1
ATOM 1308 O O . ALA B 1 38 ? 5.383 -9.367 -7.148 1 97.94 38 ALA B O 1
ATOM 1309 N N . PRO B 1 39 ? 3.787 -9.984 -8.609 1 98.5 39 PRO B N 1
ATOM 1310 C CA . PRO B 1 39 ? 4.246 -11.375 -8.578 1 98.5 39 PRO B CA 1
ATOM 1311 C C . PRO B 1 39 ? 5.496 -11.594 -9.43 1 98.5 39 PRO B C 1
ATOM 1313 O O . PRO B 1 39 ? 5.684 -10.922 -10.445 1 98.5 39 PRO B O 1
ATOM 1316 N N . VAL B 1 40 ? 6.309 -12.492 -8.969 1 98.5 40 VAL B N 1
ATOM 1317 C CA . VAL B 1 40 ? 7.422 -12.977 -9.766 1 98.5 40 VAL B CA 1
ATOM 1318 C C . VAL B 1 40 ? 7.043 -14.305 -10.43 1 98.5 40 VAL B C 1
ATOM 1320 O O . VAL B 1 40 ? 6.668 -15.258 -9.75 1 98.5 40 VAL B O 1
ATOM 1323 N N . ILE B 1 41 ? 7.172 -14.305 -11.734 1 98.44 41 ILE B N 1
ATOM 1324 C CA . ILE B 1 41 ? 6.582 -15.391 -12.508 1 98.44 41 ILE B CA 1
ATOM 1325 C C . ILE B 1 41 ? 7.641 -16.016 -13.422 1 98.44 41 ILE B C 1
ATOM 1327 O O . ILE B 1 41 ? 8.422 -15.289 -14.047 1 98.44 41 ILE B O 1
ATOM 1331 N N . GLU B 1 42 ? 7.715 -17.234 -13.375 1 97.62 42 GLU B N 1
ATOM 1332 C CA . GLU B 1 42 ? 8.531 -18.016 -14.305 1 97.62 42 GLU B CA 1
ATOM 1333 C C . GLU B 1 42 ? 7.707 -19.109 -14.992 1 97.62 42 GLU B C 1
ATOM 1335 O O . GLU B 1 42 ? 7.117 -19.953 -14.328 1 97.6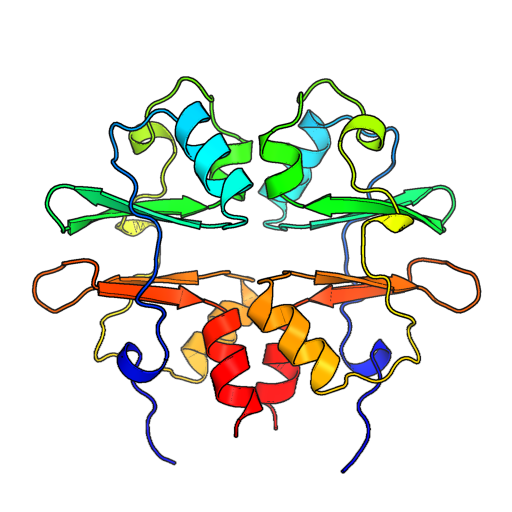2 42 GLU B O 1
ATOM 1340 N N . ASP B 1 43 ? 7.625 -19.062 -16.328 1 95.88 43 ASP B N 1
ATOM 1341 C CA . ASP B 1 43 ? 6.855 -20.016 -17.125 1 95.88 43 ASP B CA 1
ATOM 1342 C C . ASP B 1 43 ? 5.406 -20.078 -16.641 1 95.88 43 ASP B C 1
ATOM 1344 O O . ASP B 1 43 ? 4.867 -21.172 -16.422 1 95.88 43 ASP B O 1
ATOM 1348 N N . GLY B 1 44 ? 4.844 -18.906 -16.328 1 96.06 44 GLY B N 1
ATOM 1349 C CA . GLY B 1 44 ? 3.443 -18.781 -15.945 1 96.06 44 GLY B CA 1
ATOM 1350 C C . GLY B 1 44 ? 3.188 -19.109 -14.484 1 96.06 44 GLY B C 1
ATOM 1351 O O . GLY B 1 44 ? 2.094 -18.859 -13.969 1 96.06 44 GLY B O 1
ATOM 1352 N N . LYS B 1 45 ? 4.211 -19.578 -13.836 1 97.5 45 LYS B N 1
ATOM 1353 C CA . LYS B 1 45 ? 4.043 -20.031 -12.453 1 97.5 45 LYS B CA 1
ATOM 1354 C C . LYS B 1 45 ? 4.602 -19 -11.477 1 97.5 45 LYS B C 1
ATOM 1356 O O . LYS B 1 45 ? 5.59 -18.328 -11.773 1 97.5 45 LYS B O 1
ATOM 1361 N N . LEU B 1 46 ? 3.949 -18.938 -10.312 1 98.12 46 LEU B N 1
ATOM 1362 C CA . LEU B 1 46 ? 4.422 -18.047 -9.25 1 98.12 46 LEU B CA 1
ATOM 1363 C C . LEU B 1 46 ? 5.707 -18.594 -8.625 1 98.12 46 LEU B C 1
ATOM 1365 O O . LEU B 1 46 ? 5.742 -19.719 -8.133 1 98.12 46 LEU B O 1
ATOM 1369 N N . VAL B 1 47 ? 6.758 -17.781 -8.625 1 97.69 47 VAL B N 1
ATOM 1370 C CA . VAL B 1 47 ? 8 -18.25 -8.031 1 97.69 47 VAL B CA 1
ATOM 1371 C C . VAL B 1 47 ? 8.422 -17.297 -6.906 1 97.69 47 VAL B C 1
ATOM 1373 O O . VAL B 1 47 ? 9.398 -17.562 -6.195 1 97.69 47 VAL B O 1
ATOM 1376 N N . GLY B 1 48 ? 7.758 -16.188 -6.758 1 97.69 48 GLY B N 1
ATOM 1377 C CA . GLY B 1 48 ? 8.055 -15.234 -5.703 1 97.69 48 GLY B CA 1
ATOM 1378 C C . GLY B 1 48 ? 7.133 -14.031 -5.707 1 97.69 48 GLY B C 1
ATOM 1379 O O . GLY B 1 48 ? 6.168 -13.984 -6.473 1 97.69 48 GLY B O 1
ATOM 1380 N N . TRP B 1 49 ? 7.402 -13.141 -4.82 1 97.94 49 TRP B N 1
ATOM 1381 C CA . TRP B 1 49 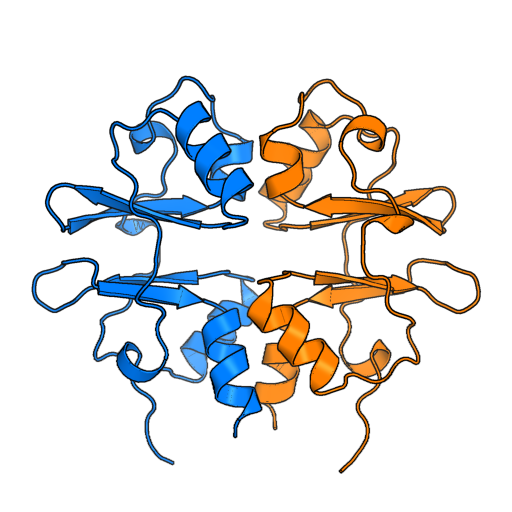? 6.625 -11.93 -4.59 1 97.94 49 TRP B CA 1
ATOM 1382 C C . TRP B 1 49 ? 7.531 -10.758 -4.219 1 97.94 49 TRP B C 1
ATOM 1384 O O . TRP B 1 49 ? 8.523 -10.938 -3.506 1 97.94 49 TRP B O 1
ATOM 1394 N N . ILE B 1 50 ? 7.199 -9.641 -4.773 1 96.44 50 ILE B N 1
ATOM 1395 C CA . ILE B 1 50 ? 8.016 -8.477 -4.434 1 96.44 50 ILE B CA 1
ATOM 1396 C C . ILE B 1 50 ? 7.113 -7.285 -4.133 1 96.44 50 ILE B C 1
ATOM 1398 O O . ILE B 1 50 ? 6.09 -7.09 -4.793 1 96.44 50 ILE B O 1
ATOM 1402 N N . THR B 1 51 ? 7.434 -6.516 -3.121 1 95 51 THR B N 1
ATOM 1403 C CA . THR B 1 51 ? 6.777 -5.246 -2.824 1 95 51 THR B CA 1
ATOM 1404 C C . THR B 1 51 ? 7.777 -4.094 -2.889 1 95 51 THR B C 1
ATOM 1406 O O . THR B 1 51 ? 8.992 -4.32 -2.941 1 95 51 THR B O 1
ATOM 1409 N N . ALA B 1 52 ? 7.258 -2.891 -2.92 1 93.75 52 ALA B N 1
ATOM 1410 C CA . ALA B 1 52 ? 8.125 -1.717 -2.877 1 93.75 52 ALA B CA 1
ATOM 1411 C C . ALA B 1 52 ? 9.039 -1.752 -1.652 1 93.75 52 ALA B C 1
ATOM 1413 O O . ALA B 1 52 ? 10.219 -1.41 -1.738 1 93.75 52 ALA B O 1
ATOM 1414 N N . LEU B 1 53 ? 8.562 -2.188 -0.55 1 92.44 53 LEU B N 1
ATOM 1415 C CA . LEU B 1 53 ? 9.352 -2.277 0.674 1 92.44 53 LEU B CA 1
ATOM 1416 C C . LEU B 1 53 ? 10.516 -3.25 0.504 1 92.44 53 LEU B C 1
ATOM 1418 O O . LEU B 1 53 ? 11.633 -2.975 0.948 1 92.44 53 LEU B O 1
ATOM 1422 N N . ASP B 1 54 ? 10.211 -4.336 -0.097 1 92.56 54 ASP B N 1
ATOM 1423 C CA . ASP B 1 54 ? 11.258 -5.32 -0.335 1 92.56 54 ASP B CA 1
ATOM 1424 C C . ASP B 1 54 ? 12.391 -4.723 -1.17 1 92.56 54 ASP B C 1
ATOM 1426 O O . ASP B 1 54 ? 13.562 -5.023 -0.941 1 92.56 54 ASP B O 1
ATOM 1430 N N . LEU B 1 55 ? 12.07 -3.92 -2.121 1 94.31 55 LEU B N 1
ATOM 1431 C CA . LEU B 1 55 ? 13.039 -3.363 -3.059 1 94.31 55 LEU B CA 1
ATOM 1432 C C . LEU B 1 55 ? 13.836 -2.236 -2.412 1 94.31 55 LEU B C 1
ATOM 1434 O O . LEU B 1 55 ? 14.914 -1.883 -2.887 1 94.31 55 LEU B O 1
ATOM 1438 N N . LEU B 1 56 ? 13.273 -1.662 -1.371 1 91.5 56 LEU B N 1
ATOM 1439 C CA . LEU B 1 56 ? 13.938 -0.55 -0.705 1 91.5 56 LEU B CA 1
ATOM 1440 C C . LEU B 1 56 ? 15.281 -0.989 -0.13 1 91.5 56 LEU B C 1
ATOM 1442 O O . LEU B 1 56 ? 16.266 -0.246 -0.197 1 91.5 56 LEU B O 1
ATOM 1446 N N . ILE B 1 57 ? 15.297 -2.16 0.407 1 86.38 57 ILE B N 1
ATOM 1447 C CA . ILE B 1 57 ? 16.484 -2.602 1.111 1 86.38 57 ILE B CA 1
ATOM 1448 C C . ILE B 1 57 ? 17.375 -3.41 0.165 1 86.38 57 ILE B C 1
ATOM 1450 O O . ILE B 1 57 ? 18.453 -3.861 0.55 1 86.38 57 ILE B O 1
ATOM 1454 N N . GLY B 1 58 ? 16.938 -3.572 -1.006 1 81.88 58 GLY B N 1
ATOM 1455 C CA . GLY B 1 58 ? 17.672 -4.41 -1.936 1 81.88 58 GLY B CA 1
ATOM 1456 C C . GLY B 1 58 ? 18.688 -3.633 -2.762 1 81.88 58 GLY B C 1
ATOM 1457 O O . GLY B 1 58 ? 18.609 -2.406 -2.846 1 81.88 58 GLY B O 1
ATOM 1458 N N . CYS B 1 59 ? 19.672 -4.434 -3.324 1 83.88 59 CYS B N 1
ATOM 1459 C CA . CYS B 1 59 ? 20.625 -3.881 -4.285 1 83.88 59 CYS B CA 1
ATOM 1460 C C . CYS B 1 59 ? 20 -3.766 -5.668 1 83.88 59 CYS B C 1
ATOM 1462 O O . CYS B 1 59 ? 19.484 -4.75 -6.207 1 83.88 59 CYS B O 1
ATOM 1464 N N . LYS B 1 60 ? 20.078 -2.646 -6.246 1 88 60 LYS B N 1
ATOM 1465 C CA . LYS B 1 60 ? 19.453 -2.367 -7.535 1 88 60 LYS B CA 1
ATOM 1466 C C . LYS B 1 60 ? 20.094 -3.184 -8.648 1 88 60 LYS B C 1
ATOM 1468 O O . LYS B 1 60 ? 19.516 -3.354 -9.727 1 88 60 LYS B O 1
ATOM 1473 N N . HIS B 1 61 ? 21.234 -3.607 -8.383 1 92.25 61 HIS B N 1
ATOM 1474 C CA . HIS B 1 61 ? 21.938 -4.352 -9.414 1 92.25 61 HIS B CA 1
ATOM 1475 C C . HIS B 1 61 ? 21.703 -5.852 -9.266 1 92.25 61 HIS B C 1
ATOM 1477 O O . HIS B 1 61 ? 22.125 -6.637 -10.125 1 92.25 61 HIS B O 1
ATOM 1483 N N . SER B 1 62 ? 20.969 -6.254 -8.273 1 95.31 62 SER B N 1
ATOM 1484 C CA . SER B 1 62 ? 20.672 -7.664 -8.039 1 95.31 62 SER B CA 1
ATOM 1485 C C . SER B 1 62 ? 19.5 -8.133 -8.891 1 95.31 62 SER B C 1
ATOM 1487 O O . SER B 1 62 ? 18.656 -7.332 -9.281 1 95.31 62 SER B O 1
ATOM 1489 N N . LYS B 1 63 ? 19.609 -9.438 -9.141 1 97.56 63 LYS B N 1
ATOM 1490 C CA . LYS B 1 63 ? 18.422 -10.047 -9.758 1 97.56 63 LYS B CA 1
ATOM 1491 C C . LYS B 1 63 ? 17.266 -10.117 -8.766 1 97.56 63 LYS B C 1
ATOM 1493 O O . LYS B 1 63 ? 17.484 -10.188 -7.555 1 97.56 63 LYS B O 1
ATOM 1498 N N . ILE B 1 64 ? 16.109 -10.125 -9.336 1 97.62 64 ILE B N 1
ATOM 1499 C CA . ILE B 1 64 ? 14.906 -10.156 -8.516 1 97.62 64 ILE B CA 1
ATOM 1500 C C . ILE B 1 64 ? 14.883 -11.43 -7.68 1 97.62 64 ILE B C 1
ATOM 1502 O O . ILE B 1 64 ? 14.422 -11.43 -6.535 1 97.62 64 ILE B O 1
ATOM 1506 N N . GLU B 1 65 ? 15.359 -12.516 -8.188 1 96.81 65 GLU B N 1
ATOM 1507 C CA . GLU B 1 65 ? 15.367 -13.766 -7.43 1 96.81 65 GLU B CA 1
ATOM 1508 C C . GLU B 1 65 ? 16.078 -13.602 -6.09 1 96.81 65 GLU B C 1
ATOM 1510 O O . GLU B 1 65 ? 15.789 -14.32 -5.133 1 96.81 65 GLU B O 1
ATOM 1515 N N . ASP B 1 66 ? 16.984 -12.641 -5.996 1 96.06 66 ASP B N 1
ATOM 1516 C CA . ASP B 1 66 ? 17.75 -12.398 -4.77 1 96.06 66 ASP B CA 1
ATOM 1517 C C . ASP B 1 66 ? 17.016 -11.414 -3.857 1 96.06 66 ASP B C 1
ATOM 1519 O O . ASP B 1 66 ? 17.438 -11.203 -2.715 1 96.06 66 ASP B O 1
ATOM 1523 N N . LEU B 1 67 ? 15.945 -10.781 -4.336 1 95.38 67 LEU B N 1
ATOM 1524 C CA . LEU B 1 67 ? 15.297 -9.688 -3.615 1 95.38 67 LEU B CA 1
ATOM 15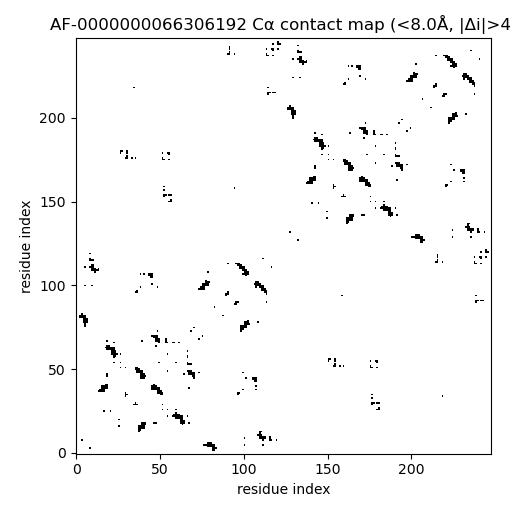25 C C . LEU B 1 67 ? 13.867 -10.078 -3.229 1 95.38 67 LEU B C 1
ATOM 1527 O O . LEU B 1 67 ? 13.273 -9.461 -2.342 1 95.38 67 LEU B O 1
ATOM 1531 N N . MET B 1 68 ? 13.352 -11.039 -3.922 1 95.88 68 MET B N 1
ATOM 1532 C CA . MET B 1 68 ? 11.938 -11.383 -3.805 1 95.88 68 MET B CA 1
ATOM 1533 C C . MET B 1 68 ? 11.672 -12.195 -2.541 1 95.88 68 MET B C 1
ATOM 1535 O O . MET B 1 68 ? 12.594 -12.789 -1.981 1 95.88 68 MET B O 1
ATOM 1539 N N . LEU B 1 69 ? 10.469 -12.133 -2.088 1 95.81 69 LEU B N 1
ATOM 1540 C CA . LEU B 1 69 ? 9.992 -13.102 -1.106 1 95.81 69 LEU B CA 1
ATOM 1541 C C . LEU B 1 69 ? 9.734 -14.453 -1.762 1 95.81 69 LEU B C 1
ATOM 1543 O O . LEU B 1 69 ? 9.172 -14.516 -2.855 1 95.81 69 LEU B O 1
ATOM 1547 N N . LEU B 1 70 ? 10.062 -15.461 -1.058 1 95.19 70 LEU B N 1
ATOM 1548 C CA . LEU B 1 70 ? 9.836 -16.812 -1.576 1 95.19 70 LEU B CA 1
ATOM 1549 C C . LEU B 1 70 ? 8.391 -17.25 -1.326 1 95.19 70 LEU B C 1
ATOM 1551 O O . LEU B 1 70 ? 7.699 -16.656 -0.495 1 95.19 70 LEU B O 1
ATOM 1555 N N . ILE B 1 71 ? 7.977 -18.219 -2.066 1 94.19 71 ILE B N 1
ATOM 1556 C CA . ILE B 1 71 ? 6.586 -18.656 -2.072 1 94.19 71 ILE B CA 1
ATOM 1557 C C . ILE B 1 71 ? 6.184 -19.109 -0.669 1 94.19 71 ILE B C 1
ATOM 1559 O O . ILE B 1 71 ? 5.023 -18.969 -0.274 1 94.19 71 ILE B O 1
ATOM 1563 N N . ASP B 1 72 ? 7.078 -19.641 0.063 1 93.25 72 ASP B N 1
ATOM 1564 C CA . ASP B 1 72 ? 6.758 -20.125 1.399 1 93.25 72 ASP B CA 1
ATOM 1565 C C . ASP B 1 72 ? 6.73 -18.984 2.414 1 93.25 72 ASP B C 1
ATOM 1567 O O . ASP B 1 72 ? 6.367 -19.188 3.574 1 93.25 72 ASP B O 1
ATOM 1571 N N . GLU B 1 73 ? 6.977 -17.734 2.006 1 93.38 73 GLU B N 1
ATOM 1572 C CA . GLU B 1 73 ? 7.035 -16.578 2.893 1 93.38 73 GLU B CA 1
ATOM 1573 C C . GLU B 1 73 ? 5.828 -15.672 2.689 1 93.38 73 GLU B C 1
ATOM 1575 O O . GLU B 1 73 ? 5.691 -14.648 3.373 1 93.38 73 GLU B O 1
ATOM 1580 N N . ILE B 1 74 ? 5.055 -16.125 1.744 1 93.94 74 ILE B N 1
ATOM 1581 C CA . ILE B 1 74 ? 3.938 -15.242 1.445 1 93.94 74 ILE B CA 1
ATOM 1582 C C . ILE B 1 74 ? 2.637 -16.047 1.41 1 93.94 74 ILE B C 1
ATOM 1584 O O . ILE B 1 74 ? 2.648 -17.25 1.145 1 93.94 74 ILE B O 1
ATOM 1588 N N . LYS B 1 75 ? 1.584 -15.359 1.642 1 96.94 75 LYS B N 1
ATOM 1589 C CA . LYS B 1 75 ? 0.267 -15.961 1.46 1 96.94 75 LYS B CA 1
ATOM 1590 C C . LYS B 1 75 ? -0.138 -15.969 -0.011 1 96.94 75 LYS B C 1
ATOM 1592 O O . LYS B 1 75 ? -0.002 -14.953 -0.7 1 96.94 75 LYS B O 1
ATOM 1597 N N . ILE B 1 76 ? -0.548 -17.141 -0.428 1 98.31 76 ILE B N 1
ATOM 1598 C CA . ILE B 1 76 ? -1.006 -17.297 -1.803 1 98.31 76 ILE B CA 1
ATOM 1599 C C . ILE B 1 76 ? -2.482 -17.688 -1.812 1 98.31 76 ILE B C 1
ATOM 1601 O O . ILE B 1 76 ? -2.895 -18.609 -1.102 1 98.31 76 ILE B O 1
ATOM 1605 N N . LEU B 1 77 ? -3.262 -16.969 -2.588 1 98.56 77 LEU B N 1
ATOM 1606 C CA . LEU B 1 77 ? -4.688 -17.266 -2.678 1 98.56 77 LEU B CA 1
ATOM 1607 C C . LEU B 1 77 ? -4.992 -18.094 -3.922 1 98.56 77 LEU B C 1
ATOM 1609 O O . LEU B 1 77 ? -4.352 -17.922 -4.961 1 98.56 77 LEU B O 1
ATOM 1613 N N . LYS B 1 78 ? -5.949 -18.906 -3.795 1 98.5 78 LYS B N 1
ATOM 1614 C CA . LYS B 1 78 ? -6.508 -19.594 -4.953 1 98.5 78 LYS B CA 1
ATOM 1615 C C . LYS B 1 78 ? -7.727 -18.859 -5.496 1 98.5 78 LYS B C 1
ATOM 1617 O O . LYS B 1 78 ? -8.508 -18.281 -4.727 1 98.5 78 LYS B O 1
ATOM 1622 N N . GLU B 1 79 ? -7.898 -18.969 -6.848 1 98.06 79 GLU B N 1
ATOM 1623 C CA . GLU B 1 79 ? -8.969 -18.188 -7.473 1 98.06 79 GLU B CA 1
ATOM 1624 C C . GLU B 1 79 ? -10.336 -18.594 -6.926 1 98.06 79 GLU B C 1
ATOM 1626 O O . GLU B 1 79 ? -11.258 -17.781 -6.871 1 98.06 79 GLU B O 1
ATOM 1631 N N . ASN B 1 80 ? -10.492 -19.812 -6.348 1 97.44 80 ASN B N 1
ATOM 1632 C CA . ASN B 1 80 ? -11.781 -20.281 -5.859 1 97.44 80 ASN B CA 1
ATOM 1633 C C . ASN B 1 80 ? -11.891 -20.156 -4.344 1 97.44 80 ASN B C 1
ATOM 1635 O O . ASN B 1 80 ? -12.906 -20.531 -3.756 1 97.44 80 ASN B O 1
ATOM 1639 N N . ASP B 1 81 ? -10.883 -19.594 -3.707 1 97.38 81 ASP B N 1
ATOM 1640 C CA . ASP B 1 81 ? -10.977 -19.312 -2.279 1 97.38 81 ASP B CA 1
ATOM 1641 C C . ASP B 1 81 ? -12.102 -18.328 -1.985 1 97.38 81 ASP B C 1
ATOM 1643 O O . ASP B 1 81 ? -12.492 -17.547 -2.861 1 97.38 81 ASP B O 1
ATOM 1647 N N . GLU B 1 82 ? -12.547 -18.453 -0.806 1 96.19 82 GLU B N 1
ATOM 1648 C CA . GLU B 1 82 ? -13.508 -17.453 -0.321 1 96.19 82 GLU B CA 1
ATOM 1649 C C . GLU B 1 82 ? -12.797 -16.281 0.329 1 96.19 82 GLU B C 1
ATOM 1651 O O . GLU B 1 82 ? -11.781 -16.453 1.007 1 96.19 82 GLU B O 1
ATOM 1656 N N . VAL B 1 83 ? -13.344 -15.07 0.048 1 95.88 83 VAL B N 1
ATOM 1657 C CA . VAL B 1 83 ? -12.906 -13.898 0.809 1 95.88 83 VAL B CA 1
ATOM 1658 C C . VAL B 1 83 ? -13.578 -13.898 2.182 1 95.88 83 VAL B C 1
ATOM 1660 O O . VAL B 1 83 ? -14.727 -13.469 2.322 1 95.88 83 VAL B O 1
ATOM 1663 N N . THR B 1 84 ? -12.859 -14.406 3.125 1 94.38 84 THR B N 1
ATOM 1664 C CA . THR B 1 84 ? -13.422 -14.555 4.461 1 94.38 84 THR B CA 1
ATOM 1665 C C . THR B 1 84 ? -13.148 -13.312 5.309 1 94.38 84 THR B C 1
ATOM 1667 O O . THR B 1 84 ? -12.258 -12.523 4.984 1 94.38 84 THR B O 1
ATOM 1670 N N . ASP B 1 85 ? -13.891 -13.188 6.426 1 93 85 ASP B N 1
ATOM 1671 C CA . ASP B 1 85 ? -13.625 -12.133 7.398 1 93 85 ASP B CA 1
ATOM 1672 C C . ASP B 1 85 ? -12.219 -12.266 7.977 1 93 85 ASP B C 1
ATOM 1674 O O . ASP B 1 85 ? -11.555 -11.266 8.242 1 93 85 ASP B O 1
ATOM 1678 N N . GLU B 1 86 ? -11.82 -13.461 8.125 1 94.25 86 GLU B N 1
ATOM 1679 C CA . GLU B 1 86 ? -10.484 -13.719 8.648 1 94.25 86 GLU B CA 1
ATOM 1680 C C . GLU B 1 86 ? -9.406 -13.188 7.695 1 94.25 86 GLU B C 1
ATOM 1682 O O . GLU B 1 86 ? -8.414 -12.609 8.141 1 94.25 86 GLU B O 1
ATOM 1687 N N . LEU B 1 87 ? -9.594 -13.422 6.445 1 95.12 87 LEU B N 1
ATOM 1688 C CA . LEU B 1 87 ? -8.656 -12.922 5.449 1 95.12 87 LEU B CA 1
ATOM 1689 C C . LEU B 1 87 ? -8.578 -11.398 5.496 1 95.12 87 LEU B C 1
ATOM 1691 O O . LEU B 1 87 ? -7.488 -10.828 5.48 1 95.12 87 LEU B O 1
ATOM 1695 N N . ILE B 1 88 ? -9.695 -10.781 5.605 1 94.88 88 ILE B N 1
ATOM 1696 C CA . ILE B 1 88 ? -9.766 -9.328 5.633 1 94.88 88 ILE B CA 1
ATOM 1697 C C . ILE B 1 88 ? -9.094 -8.805 6.898 1 94.88 88 ILE B C 1
ATOM 1699 O O . ILE B 1 88 ? -8.32 -7.844 6.852 1 94.88 88 ILE B O 1
ATOM 1703 N N . ASP B 1 89 ? -9.375 -9.453 8 1 95.25 89 ASP B N 1
ATOM 1704 C CA . ASP B 1 89 ? -8.773 -9.047 9.266 1 95.25 89 ASP B CA 1
ATOM 1705 C C . ASP B 1 89 ? -7.246 -9.148 9.203 1 95.25 89 ASP B C 1
ATOM 1707 O O . ASP B 1 89 ? -6.539 -8.281 9.711 1 95.25 89 ASP B O 1
ATOM 1711 N N . GLU B 1 90 ? -6.816 -10.164 8.586 1 94.75 90 GLU B N 1
ATOM 1712 C CA . GLU B 1 90 ? -5.379 -10.359 8.422 1 94.75 90 GLU B CA 1
ATOM 1713 C C . GLU B 1 90 ? -4.766 -9.242 7.578 1 94.75 90 GLU B C 1
ATOM 1715 O O . GLU B 1 90 ? -3.717 -8.703 7.93 1 94.75 90 GLU B O 1
ATOM 1720 N N . ILE B 1 91 ? -5.402 -8.883 6.52 1 95.69 91 ILE B N 1
ATOM 1721 C CA . ILE B 1 91 ? -4.938 -7.84 5.605 1 95.69 91 ILE B CA 1
ATOM 1722 C C . ILE B 1 91 ? -4.871 -6.504 6.34 1 95.69 91 ILE B C 1
ATOM 1724 O O . ILE B 1 91 ? -3.881 -5.777 6.234 1 95.69 91 ILE B O 1
ATOM 1728 N N . ILE B 1 92 ? -5.871 -6.238 7.137 1 95.12 92 ILE B N 1
ATOM 1729 C CA . ILE B 1 92 ? -5.938 -4.984 7.879 1 95.12 92 ILE B CA 1
ATOM 1730 C C . ILE B 1 92 ? -4.863 -4.969 8.961 1 95.12 92 ILE B C 1
ATOM 1732 O O . ILE B 1 92 ? -4.094 -4.008 9.07 1 95.12 92 ILE B O 1
ATOM 1736 N N . LYS B 1 93 ? -4.73 -6.047 9.711 1 93.88 93 LYS B N 1
ATOM 1737 C CA . LYS B 1 93 ? -3.818 -6.129 10.844 1 93.88 93 LYS B CA 1
ATOM 1738 C C . LYS B 1 93 ? -2.365 -6.016 10.398 1 93.88 93 LYS B C 1
ATOM 1740 O O . LYS B 1 93 ? -1.581 -5.277 10.992 1 93.88 93 LYS B O 1
ATOM 1745 N N . ASN B 1 94 ? -2.043 -6.672 9.336 1 93.38 94 ASN B N 1
ATOM 1746 C CA . ASN B 1 94 ? -0.658 -6.727 8.883 1 93.38 94 ASN B CA 1
ATOM 1747 C C . ASN B 1 94 ? -0.361 -5.629 7.863 1 93.38 94 ASN B C 1
ATOM 1749 O O . ASN B 1 94 ? 0.788 -5.449 7.457 1 93.38 94 ASN B O 1
ATOM 1753 N N . GLU B 1 95 ? -1.403 -4.945 7.434 1 94.69 95 GLU B N 1
ATOM 1754 C CA . GLU B 1 95 ? -1.319 -3.938 6.383 1 94.69 95 GLU B CA 1
ATOM 1755 C C . GLU B 1 95 ? -0.675 -4.504 5.121 1 94.69 95 GLU B C 1
ATOM 1757 O O . GLU B 1 95 ? 0.232 -3.896 4.555 1 94.69 95 GLU B O 1
ATOM 1762 N N . ASP B 1 96 ? -1.09 -5.711 4.793 1 95.25 96 ASP B N 1
ATOM 1763 C CA . ASP B 1 96 ? -0.671 -6.324 3.535 1 95.25 96 ASP B CA 1
ATOM 1764 C C . ASP B 1 96 ? -1.388 -5.688 2.348 1 95.25 96 ASP B C 1
ATOM 1766 O O . ASP B 1 96 ? -2.619 -5.699 2.277 1 95.25 96 ASP B O 1
ATOM 1770 N N . ILE B 1 97 ? -0.662 -5.254 1.435 1 96.25 97 ILE B N 1
ATOM 1771 C CA . ILE B 1 97 ? -1.258 -4.484 0.346 1 96.25 97 ILE B CA 1
ATOM 1772 C C . ILE B 1 97 ? -1.967 -5.426 -0.624 1 96.25 97 ILE B C 1
ATOM 1774 O O . ILE B 1 97 ? -3.041 -5.105 -1.138 1 96.25 97 ILE B O 1
ATOM 1778 N N . ALA B 1 98 ? -1.369 -6.586 -0.917 1 97.06 98 ALA B N 1
ATOM 1779 C CA . ALA B 1 98 ? -1.944 -7.496 -1.902 1 97.06 98 ALA B CA 1
ATOM 1780 C C . ALA B 1 98 ? -1.371 -8.906 -1.75 1 97.06 98 ALA B C 1
ATOM 1782 O O . ALA B 1 98 ? -0.339 -9.094 -1.102 1 97.06 98 ALA B O 1
ATOM 1783 N N . TYR B 1 99 ? -2.076 -9.852 -2.336 1 98.19 99 TYR B N 1
ATOM 1784 C CA . TYR B 1 99 ? -1.641 -11.234 -2.447 1 98.19 99 TYR B CA 1
ATOM 1785 C C . TYR B 1 99 ? -1.755 -11.727 -3.885 1 98.19 99 TYR B C 1
ATOM 1787 O O . TYR B 1 99 ? -2.646 -11.305 -4.625 1 98.19 99 TYR B O 1
ATOM 1795 N N . PRO B 1 100 ? -0.835 -12.648 -4.266 1 98.62 100 PRO B N 1
ATOM 1796 C CA . PRO B 1 100 ? -1.025 -13.281 -5.574 1 98.62 100 PRO B CA 1
ATOM 1797 C C . PRO B 1 100 ? -2.162 -14.297 -5.574 1 98.62 100 PRO B C 1
ATOM 1799 O O . PRO B 1 100 ? -2.453 -14.906 -4.539 1 98.62 100 PRO B O 1
ATOM 1802 N N . VAL B 1 101 ? -2.773 -14.445 -6.711 1 98.81 101 VAL B N 1
ATOM 1803 C CA . VAL B 1 101 ? -3.842 -15.422 -6.898 1 98.81 101 VAL B CA 1
ATOM 1804 C C . VAL B 1 101 ? -3.445 -16.422 -7.98 1 98.81 101 VAL B C 1
ATOM 1806 O O . VAL B 1 101 ? -3.049 -16.031 -9.078 1 98.81 101 VAL B O 1
ATOM 1809 N N . ILE B 1 102 ? -3.557 -17.688 -7.652 1 98.69 102 ILE B N 1
ATOM 1810 C CA . ILE B 1 102 ? -3.172 -18.703 -8.617 1 98.69 102 ILE B CA 1
ATOM 1811 C C . ILE B 1 102 ? -4.359 -19.625 -8.898 1 98.69 102 ILE B C 1
ATOM 1813 O O . ILE B 1 102 ? -5.316 -19.656 -8.125 1 98.69 102 ILE B O 1
ATOM 1817 N N . ASN B 1 103 ? -4.352 -20.266 -10.07 1 98.25 103 ASN B N 1
ATOM 1818 C CA . ASN B 1 103 ? -5.344 -21.281 -10.391 1 98.25 103 ASN B CA 1
ATOM 1819 C C . ASN B 1 103 ? -4.859 -22.672 -10.023 1 98.25 103 ASN B C 1
ATOM 1821 O O . ASN B 1 103 ? -3.844 -22.828 -9.336 1 98.25 103 ASN B O 1
ATOM 1825 N N . ASP B 1 104 ? -5.578 -23.672 -10.398 1 96.5 104 ASP B N 1
ATOM 1826 C CA . ASP B 1 104 ? -5.312 -25.047 -9.992 1 96.5 104 ASP B CA 1
ATOM 1827 C C . ASP B 1 104 ? -4.027 -25.562 -10.633 1 96.5 104 ASP B C 1
ATOM 1829 O O . ASP B 1 104 ? -3.477 -26.578 -10.203 1 96.5 104 ASP B O 1
ATOM 1833 N N . ARG B 1 105 ? -3.559 -24.875 -11.617 1 96.31 105 ARG B N 1
ATOM 1834 C CA . ARG B 1 105 ? -2.324 -25.266 -12.289 1 96.31 105 ARG B CA 1
ATOM 1835 C C . ARG B 1 105 ? -1.141 -24.453 -11.781 1 96.31 105 ARG B C 1
ATOM 1837 O O . ARG B 1 105 ? -0.096 -24.391 -12.438 1 96.31 105 ARG B O 1
ATOM 1844 N N . ASP B 1 106 ? -1.361 -23.672 -10.766 1 95 106 ASP B N 1
ATOM 1845 C CA . ASP B 1 106 ? -0.356 -22.844 -10.109 1 95 106 ASP B CA 1
ATOM 1846 C C . ASP B 1 106 ? 0.067 -21.688 -11 1 95 106 ASP B C 1
ATOM 1848 O O . ASP B 1 106 ? 1.157 -21.125 -10.836 1 95 106 ASP B O 1
ATOM 1852 N N . GLU B 1 107 ? -0.757 -21.438 -11.914 1 97.75 107 GLU B N 1
ATOM 1853 C CA . GLU B 1 107 ? -0.536 -20.25 -12.734 1 97.75 107 GLU B CA 1
ATOM 1854 C C . GLU B 1 107 ? -1.108 -19 -12.062 1 97.75 107 GLU B C 1
ATOM 1856 O O . GLU B 1 107 ? -2.193 -19.047 -11.477 1 97.75 107 GLU B O 1
ATOM 1861 N N . VAL B 1 108 ? -0.305 -17.906 -12.18 1 98.56 108 VAL B N 1
ATOM 1862 C CA . VAL B 1 108 ? -0.812 -16.656 -11.633 1 98.56 108 VAL B CA 1
ATOM 1863 C C . VAL B 1 108 ? -1.945 -16.125 -12.5 1 98.56 108 VAL B C 1
ATOM 1865 O O . VAL B 1 108 ? -1.761 -15.906 -13.703 1 98.56 108 VAL B O 1
ATOM 1868 N N . VAL B 1 109 ? -3.09 -15.93 -11.914 1 98.5 109 VAL B N 1
ATOM 1869 C CA . VAL B 1 109 ? -4.246 -15.5 -12.695 1 98.5 109 VAL B CA 1
ATOM 1870 C C . VAL B 1 109 ? -4.688 -14.109 -12.25 1 98.5 109 VAL B C 1
ATOM 1872 O O . VAL B 1 109 ? -5.574 -13.508 -12.859 1 98.5 109 VAL B O 1
ATOM 1875 N N . GLY B 1 110 ? -4.102 -13.508 -11.18 1 98.38 110 GLY B N 1
ATOM 1876 C CA . GLY B 1 110 ? -4.422 -12.172 -10.695 1 98.38 110 GLY B CA 1
ATOM 1877 C C . GLY B 1 110 ? -3.756 -11.844 -9.375 1 98.38 110 GLY B C 1
ATOM 1878 O O . GLY B 1 110 ? -2.855 -12.562 -8.93 1 98.38 110 GLY B O 1
ATOM 1879 N N . THR B 1 111 ? -4.086 -10.734 -8.82 1 98.44 111 THR B N 1
ATOM 1880 C CA . THR B 1 111 ? -3.748 -10.312 -7.465 1 98.44 111 THR B CA 1
ATOM 1881 C C . THR B 1 111 ? -4.988 -9.805 -6.734 1 98.44 111 THR B C 1
ATOM 1883 O O . THR B 1 111 ? -5.953 -9.367 -7.367 1 98.44 111 THR B O 1
ATOM 1886 N N . LEU B 1 112 ? -5.023 -9.984 -5.477 1 98.31 112 LEU B N 1
ATOM 1887 C CA . LEU B 1 112 ? -6.062 -9.391 -4.641 1 98.31 112 LEU B CA 1
ATOM 1888 C C . LEU B 1 112 ? -5.469 -8.352 -3.697 1 98.31 112 LEU B C 1
ATOM 1890 O O . LEU B 1 112 ? -4.691 -8.688 -2.801 1 98.31 112 LEU B O 1
ATOM 1894 N N . SER B 1 113 ? -5.812 -7.098 -3.918 1 97.5 113 SER B N 1
ATOM 1895 C CA . SER B 1 113 ? -5.27 -6 -3.123 1 97.5 113 SER B CA 1
ATOM 1896 C C . SER B 1 113 ? -6.328 -5.426 -2.186 1 97.5 113 SER B C 1
ATOM 1898 O O . SER B 1 113 ? -7.516 -5.723 -2.324 1 97.5 113 SER B O 1
ATOM 1900 N N . VAL B 1 114 ? -5.902 -4.66 -1.278 1 97.06 114 VAL B N 1
ATOM 1901 C CA . VAL B 1 114 ? -6.789 -3.941 -0.367 1 97.06 114 VAL B CA 1
ATOM 1902 C C . VAL B 1 114 ? -7.695 -3.006 -1.159 1 97.06 114 VAL B C 1
ATOM 1904 O O . VAL B 1 114 ? -8.844 -2.775 -0.778 1 97.06 114 VAL B O 1
ATOM 1907 N N . PHE B 1 115 ? -7.25 -2.523 -2.256 1 96.81 115 PHE B N 1
ATOM 1908 C CA . PHE B 1 115 ? -8.055 -1.642 -3.096 1 96.81 115 PHE B CA 1
ATOM 1909 C C . PHE B 1 115 ? -9.203 -2.408 -3.744 1 96.81 115 PHE B C 1
ATOM 1911 O O . PHE B 1 115 ? -10.312 -1.893 -3.855 1 96.81 115 PHE B O 1
ATOM 1918 N N . ASP B 1 116 ? -8.898 -3.584 -4.156 1 96.56 116 ASP B N 1
ATOM 1919 C CA . ASP B 1 116 ? -9.945 -4.445 -4.707 1 96.56 116 ASP B CA 1
ATOM 1920 C C . ASP B 1 116 ? -11.031 -4.711 -3.672 1 96.56 116 ASP B C 1
ATOM 1922 O O . ASP B 1 116 ? -12.227 -4.688 -3.996 1 96.56 116 ASP B O 1
ATOM 1926 N N . LEU B 1 117 ? -10.625 -4.988 -2.475 1 96 117 LEU B N 1
ATOM 1927 C CA . LEU B 1 117 ? -11.562 -5.277 -1.399 1 96 117 LEU B CA 1
ATOM 1928 C C . LEU B 1 117 ? -12.398 -4.043 -1.058 1 96 117 LEU B C 1
ATOM 1930 O O . LEU B 1 117 ? -13.602 -4.145 -0.832 1 96 117 LEU B O 1
ATOM 1934 N N . LEU B 1 118 ? -11.719 -2.91 -0.967 1 95.31 118 LEU B N 1
ATOM 1935 C CA . LEU B 1 118 ? -12.445 -1.676 -0.684 1 95.31 118 LEU B CA 1
ATOM 1936 C C . LEU B 1 118 ? -13.492 -1.398 -1.758 1 95.31 118 LEU B C 1
ATOM 1938 O O . LEU B 1 118 ? -14.609 -0.985 -1.449 1 95.31 118 LEU B O 1
ATOM 1942 N N . LYS B 1 119 ? -13.125 -1.598 -3.023 1 93.19 119 LYS B N 1
ATOM 1943 C CA . LYS B 1 119 ? -14.055 -1.438 -4.137 1 93.19 119 LYS B CA 1
ATOM 1944 C C . LYS B 1 119 ? -15.281 -2.332 -3.965 1 93.19 119 LYS B C 1
ATOM 1946 O O . LYS B 1 119 ? -16.406 -1.897 -4.195 1 93.19 119 LYS B O 1
ATOM 1951 N N . TYR B 1 120 ? -15.055 -3.48 -3.523 1 88.31 120 TYR B N 1
ATOM 1952 C CA . TYR B 1 120 ? -16.125 -4.445 -3.312 1 88.31 120 TYR B CA 1
ATOM 1953 C C . TYR B 1 120 ? -17.031 -4.016 -2.162 1 88.31 120 TYR B C 1
ATOM 1955 O O . TYR B 1 120 ? -18.266 -4.039 -2.285 1 88.31 120 TYR B O 1
ATOM 1963 N N . TYR B 1 121 ? -16.516 -3.604 -1.032 1 84.44 121 TYR B N 1
ATOM 1964 C CA . TYR B 1 121 ? -17.281 -3.301 0.174 1 84.44 121 TYR B CA 1
ATOM 1965 C C . TYR B 1 121 ? -17.969 -1.943 0.062 1 84.44 121 TYR B C 1
ATOM 1967 O O . TYR B 1 121 ? -18.984 -1.7 0.706 1 84.44 121 TYR B O 1
ATOM 1975 N N . LYS B 1 122 ? -17.344 -1.096 -0.667 1 82.38 122 LYS B N 1
ATOM 1976 C CA . LYS B 1 122 ? -18 0.189 -0.896 1 82.38 122 LYS B CA 1
ATOM 1977 C C . LYS B 1 122 ? -19.312 0.011 -1.649 1 82.38 122 LYS B C 1
ATOM 1979 O O . LYS B 1 122 ? -20.281 0.747 -1.414 1 82.38 122 LYS B O 1
ATOM 1984 N N . ASN B 1 123 ? -19.391 -0.869 -2.518 1 73.94 123 ASN B N 1
ATOM 1985 C CA . ASN B 1 123 ? -20.562 -1.094 -3.359 1 73.94 123 ASN B CA 1
ATOM 1986 C C . ASN B 1 123 ? -21.625 -1.933 -2.641 1 73.94 123 ASN B C 1
ATOM 1988 O O . ASN B 1 123 ? -22.719 -2.123 -3.154 1 73.94 123 ASN B O 1
ATOM 1992 N N . ARG B 1 124 ? -21.266 -2.334 -1.476 1 66.81 124 ARG B N 1
ATOM 1993 C CA . ARG B 1 124 ? -22.266 -3.043 -0.696 1 66.81 124 ARG B CA 1
ATOM 1994 C C . ARG B 1 124 ? -23.109 -2.07 0.13 1 66.81 124 ARG B C 1
ATOM 1996 O O . ARG B 1 124 ? -22.594 -1.064 0.623 1 66.81 124 ARG B O 1
#

InterPro domains:
  IPR000644 CBS domain [PF00571] (6-56)
  IPR000644 CBS domain [PF00571] (84-122)
  IPR000644 CBS domain [PS51371] (10-67)
  IPR000644 CBS domain [SM00116] (13-60)
  IPR000644 CBS domain [SM00116] (73-122)
  IPR046342 CBS domain superfamily [G3DSA:3.10.580.10] (2-59)
  IPR046342 CBS domain superfamily [G3DSA:3.10.580.10] (60-124)
  IPR046342 CBS domain superfamily [SSF54631] (4-121)

pLDDT: mean 94.26, std 7.11, range [45.03, 98.81]

Foldseek 3Di:
DDWAFQLNQFAQDFDEAEQQDFLLVVLVVCVVVVHFWHFHDDPQAGAFIDGVVLSVPDDRRDGNVVRTHGPVRFDEAERGDTPDPVVVVVCVVVVPAKHFYAYPVRGTRGIGGPVSVCVVVVVD/DDWAFQLNLFAQDFDEAEQQDFLLVVLVVCVVVVHFWHFHDDPQAGAFIDGVVLSVPDDRGDGNVVRTHGPVRFDEAERGDTPDPVVVVVCVVVVPAKHFYAYPVRGTRGIGGPVSVCVVVVVD

Nearest PDB structures (foldseek):
  7qem-assembly1_D  TM=8.578E-01  e=8.353E-09  Escherichia coli
  7qbj-assembly1_D  TM=8.568E-01  e=9.527E-09  Escherichia coli
  7pji-assembly1_A  TM=8.247E-01  e=5.273E-09  Pseudomonas aeruginosa
  7pji-assembly1_B-5  TM=8.254E-01  e=7.822E-09  Pseudomonas aeruginosa
  7qem-assembly2_B  TM=8.132E-01  e=4.319E-08  Escherichia coli

Organism: Methanocaldococcus jannaschii (strain ATCC 43067 / DSM 2661 / JAL-1 / JCM 10045 / NBRC 100440) (NCBI:txid243232)